Protein AF-A0A538MFM7-F1 (afdb_monomer_lite)

Foldseek 3Di:
DDDDDDPPPPDPPPDDVLVVLLVLLLLLLVLCCVVVQDDPVLSVLLNVLSVLLVVQLVVADDQLNLQLSLLSNLSSVCSNPDGQLQSLFSSVQSNVSSVDSSPHDADDAQDWDADPVLLFIWGQDGRHGTWGDVVVLVVVLVVCVVVVVVVSNVSSVVSVVSNWDDDPNDTFHFGSDDDPNDDPRDGDPD

Sequence (190 aa):
MLALAMLLSGSASAKPPWLTDLALINKGIDRAVALNRIDGTEAAEYRGDANAAADVLPKLPSSRYRNLAAVAHQVAGFWKGYDSPRGRTLFAMLAFNTRWFASHWDQKPGKDVFDSSDGIWYRAFPGIGFQFHPLENFGKLNNFVAQKNTTRAEQLAQSLLDRSVVRAGGLAWEYYFRFEGGQPPWISGM

Radius of gyration: 19.69 Å; chains: 1; bounding box: 64×37×66 Å

Secondary structure (DSSP, 8-state):
-------------PPPHHHHHHHHHHHHHHHHHHTTSS-HHHHHHHHHHHHHHHHHGGG--HHHHHHHHHHHHHHHHTTTS--HHHHHHHHHHHHHHHHHHHH--PPPTT-EEEETTTTEEEEEETTTEEEE-HHHHHHHHHHHHHTT-HHHHHHHHHHHHTTPEEETTEEE-EE-S-BTTBPSSEE---

Structure (mmCIF, N/CA/C/O backbone):
data_AF-A0A538MFM7-F1
#
_entry.id   AF-A0A538MFM7-F1
#
loop_
_atom_site.group_PDB
_atom_site.id
_atom_site.type_symbol
_atom_site.label_atom_id
_atom_site.label_alt_id
_atom_site.label_comp_id
_atom_site.label_asym_id
_atom_site.label_entity_id
_atom_site.label_seq_id
_atom_site.pdbx_PDB_ins_code
_atom_site.Cartn_x
_atom_site.Cartn_y
_atom_site.Cartn_z
_atom_site.occupancy
_atom_site.B_iso_or_equiv
_atom_site.auth_seq_id
_atom_site.auth_comp_id
_atom_site.auth_asym_id
_atom_site.auth_atom_id
_atom_site.pdbx_PDB_model_num
ATOM 1 N N . MET A 1 1 ? 48.410 -7.731 -44.908 1.00 41.56 1 MET A N 1
ATOM 2 C CA . MET A 1 1 ? 47.018 -8.023 -44.509 1.00 41.56 1 MET A CA 1
ATOM 3 C C . MET A 1 1 ? 47.003 -8.386 -43.036 1.00 41.56 1 MET A C 1
ATOM 5 O O . MET A 1 1 ? 47.533 -9.432 -42.701 1.00 41.56 1 MET A O 1
ATOM 9 N N . LEU A 1 2 ? 46.430 -7.550 -42.172 1.00 39.56 2 LEU A N 1
ATOM 10 C CA . LEU A 1 2 ? 45.966 -7.973 -40.849 1.00 39.56 2 LEU A CA 1
ATOM 11 C C . LEU A 1 2 ? 44.696 -7.170 -40.545 1.00 39.56 2 LEU A C 1
ATOM 13 O O . LEU A 1 2 ? 44.758 -5.963 -40.326 1.00 39.56 2 LEU A O 1
ATOM 17 N N . ALA A 1 3 ? 43.546 -7.834 -40.633 1.00 42.78 3 ALA A N 1
ATOM 18 C CA . ALA A 1 3 ? 42.260 -7.282 -40.235 1.00 42.78 3 ALA A CA 1
ATOM 19 C C . ALA A 1 3 ? 42.067 -7.569 -38.742 1.00 42.78 3 ALA A C 1
ATOM 21 O O . ALA A 1 3 ? 42.011 -8.727 -38.332 1.00 42.78 3 ALA A O 1
ATOM 22 N N . LEU A 1 4 ? 42.003 -6.513 -37.933 1.00 45.53 4 LEU A N 1
ATOM 23 C CA . LEU A 1 4 ? 41.701 -6.604 -36.511 1.00 45.53 4 LEU A CA 1
ATOM 24 C C . LEU A 1 4 ? 40.175 -6.630 -36.352 1.00 45.53 4 LEU A C 1
ATOM 26 O O . LEU A 1 4 ? 39.504 -5.617 -36.544 1.00 45.53 4 LEU A O 1
ATOM 30 N N . ALA A 1 5 ? 39.621 -7.804 -36.058 1.00 48.50 5 ALA A N 1
ATOM 31 C CA . ALA A 1 5 ? 38.198 -7.970 -35.796 1.00 48.50 5 ALA A CA 1
ATOM 32 C C . ALA A 1 5 ? 37.853 -7.407 -34.405 1.00 48.50 5 ALA A C 1
ATOM 34 O O . ALA A 1 5 ? 38.230 -7.978 -33.383 1.00 48.50 5 ALA A O 1
ATOM 35 N N . MET A 1 6 ? 37.130 -6.284 -34.364 1.00 48.91 6 MET A N 1
ATOM 36 C CA . MET A 1 6 ? 36.480 -5.799 -33.146 1.00 48.91 6 MET A CA 1
ATOM 37 C C . MET A 1 6 ? 35.222 -6.632 -32.886 1.00 48.91 6 MET A C 1
ATOM 39 O O . MET A 1 6 ? 34.228 -6.522 -33.601 1.00 48.91 6 MET A O 1
ATOM 43 N N . LEU A 1 7 ? 35.262 -7.464 -31.848 1.00 47.69 7 LEU A N 1
ATOM 44 C CA . LEU A 1 7 ? 34.079 -8.120 -31.299 1.00 47.69 7 LEU A CA 1
ATOM 45 C C . LEU A 1 7 ? 33.285 -7.089 -30.487 1.00 47.69 7 LEU A C 1
ATOM 47 O O . LEU A 1 7 ? 33.623 -6.782 -29.347 1.00 47.69 7 LEU A O 1
ATOM 51 N N . LEU A 1 8 ? 32.228 -6.548 -31.090 1.00 49.06 8 LEU A N 1
ATOM 52 C CA . LEU A 1 8 ? 31.173 -5.827 -30.383 1.00 49.06 8 LEU A CA 1
ATOM 53 C C . LEU A 1 8 ? 30.357 -6.847 -29.579 1.00 49.06 8 LEU A C 1
ATOM 55 O O . LEU A 1 8 ? 29.443 -7.487 -30.098 1.00 49.06 8 LEU A O 1
ATOM 59 N N . SER A 1 9 ? 30.697 -7.022 -28.307 1.00 51.31 9 SER A N 1
ATOM 60 C CA . SER A 1 9 ? 29.849 -7.715 -27.342 1.00 51.31 9 SER A CA 1
ATOM 61 C C . SER A 1 9 ? 28.603 -6.865 -27.089 1.00 51.31 9 SER A C 1
ATOM 63 O O . SER A 1 9 ? 28.615 -5.905 -26.323 1.00 51.31 9 SER A O 1
ATOM 65 N N . GLY A 1 10 ? 27.509 -7.203 -27.772 1.00 47.44 10 GLY A N 1
ATOM 66 C CA . GLY A 1 10 ? 26.194 -6.647 -27.480 1.00 47.44 10 GLY A CA 1
ATOM 67 C C . GLY A 1 10 ? 25.768 -7.047 -26.070 1.00 47.44 10 GLY A C 1
ATOM 68 O O . GLY A 1 10 ? 25.382 -8.191 -25.835 1.00 47.44 10 GLY A O 1
ATOM 69 N N . SER A 1 11 ? 25.842 -6.113 -25.124 1.00 51.03 11 SER A N 1
ATOM 70 C CA . SER A 1 11 ? 25.249 -6.264 -23.798 1.00 51.03 11 SER A CA 1
ATOM 71 C C . SER A 1 11 ? 23.735 -6.379 -23.957 1.00 51.03 11 SER A C 1
ATOM 73 O O . SER A 1 11 ? 23.048 -5.374 -24.146 1.00 51.03 11 SER A O 1
ATOM 75 N N . ALA A 1 12 ? 23.200 -7.599 -23.909 1.00 55.28 12 ALA A N 1
ATOM 76 C CA . ALA A 1 12 ? 21.765 -7.803 -23.777 1.00 55.28 12 ALA A CA 1
ATOM 77 C C . ALA A 1 12 ? 21.306 -7.064 -22.511 1.00 55.28 12 ALA A C 1
ATOM 79 O O . ALA A 1 12 ? 21.718 -7.407 -21.402 1.00 55.28 12 ALA A O 1
ATOM 80 N N . SER A 1 13 ? 20.519 -6.000 -22.681 1.00 61.81 13 SER A N 1
ATOM 81 C CA . SER A 1 13 ? 20.017 -5.209 -21.560 1.00 61.81 13 SER A CA 1
ATOM 82 C C . SER A 1 13 ? 19.172 -6.123 -20.673 1.00 61.81 13 SER A C 1
ATOM 84 O O . SER A 1 13 ? 18.171 -6.684 -21.126 1.00 61.81 13 SER A O 1
ATOM 86 N N . ALA A 1 14 ? 19.615 -6.351 -19.435 1.00 75.81 14 ALA A N 1
ATOM 87 C CA . ALA A 1 14 ? 18.879 -7.180 -18.492 1.00 75.81 14 ALA A CA 1
ATOM 88 C C . ALA A 1 14 ? 17.484 -6.577 -18.273 1.00 75.81 14 ALA A C 1
ATOM 90 O O . ALA A 1 14 ? 17.344 -5.364 -18.102 1.00 75.81 14 ALA A O 1
ATOM 91 N N . LYS A 1 15 ? 16.445 -7.424 -18.279 1.00 81.56 15 LYS A N 1
ATOM 92 C CA . LYS A 1 15 ? 15.076 -6.981 -17.988 1.00 81.56 15 LYS A CA 1
ATOM 93 C C . LYS A 1 15 ? 15.056 -6.262 -16.633 1.00 81.56 15 LYS A C 1
ATOM 95 O O . LYS A 1 15 ? 15.656 -6.773 -15.684 1.00 81.56 15 LYS A O 1
ATOM 100 N N . PRO A 1 16 ? 14.379 -5.109 -16.517 1.00 88.06 16 PRO A N 1
ATOM 101 C CA . PRO A 1 16 ? 14.357 -4.391 -15.257 1.00 88.06 16 PRO A CA 1
ATOM 102 C C . PRO A 1 16 ? 13.670 -5.233 -14.160 1.00 88.06 16 PRO A C 1
ATOM 104 O O . PRO A 1 16 ? 12.663 -5.888 -14.449 1.00 88.06 16 PRO A O 1
ATOM 107 N N . PRO A 1 17 ? 14.171 -5.213 -12.906 1.00 90.94 17 PRO A N 1
ATOM 108 C CA . PRO A 1 17 ? 13.689 -6.089 -11.830 1.00 90.94 17 PRO A CA 1
ATOM 109 C C . PRO A 1 17 ? 12.180 -6.020 -11.568 1.00 90.94 17 PRO A C 1
ATOM 111 O O . PRO A 1 17 ? 11.559 -7.049 -11.304 1.00 90.94 17 PRO A O 1
ATOM 114 N N . TRP A 1 18 ? 11.576 -4.838 -11.734 1.00 94.44 18 TRP A N 1
ATOM 115 C CA . TRP A 1 18 ? 10.151 -4.620 -11.482 1.00 94.44 18 TRP A CA 1
ATOM 116 C C . TRP A 1 18 ? 9.229 -5.462 -12.379 1.00 94.44 18 TRP A C 1
ATOM 118 O O . TRP A 1 18 ? 8.098 -5.732 -11.992 1.00 94.44 18 TRP A O 1
ATOM 128 N N . LEU A 1 19 ? 9.690 -5.937 -13.545 1.00 96.19 19 LEU A N 1
ATOM 129 C CA . LEU A 1 19 ? 8.905 -6.865 -14.372 1.00 96.19 19 LEU A CA 1
ATOM 130 C C . LEU A 1 19 ? 8.686 -8.208 -13.665 1.00 96.19 19 LEU A C 1
ATOM 132 O O . LEU A 1 19 ? 7.601 -8.783 -13.741 1.00 96.19 19 LEU A O 1
ATOM 136 N N . THR A 1 20 ? 9.711 -8.704 -12.971 1.00 97.44 20 THR A N 1
ATOM 137 C CA . THR A 1 20 ? 9.616 -9.932 -12.171 1.00 97.44 20 THR A CA 1
ATOM 138 C C . THR A 1 20 ? 8.709 -9.714 -10.965 1.00 97.44 20 THR A C 1
ATOM 140 O O . THR A 1 20 ? 7.895 -10.582 -10.652 1.00 97.44 20 THR A O 1
ATOM 143 N N . ASP A 1 21 ? 8.805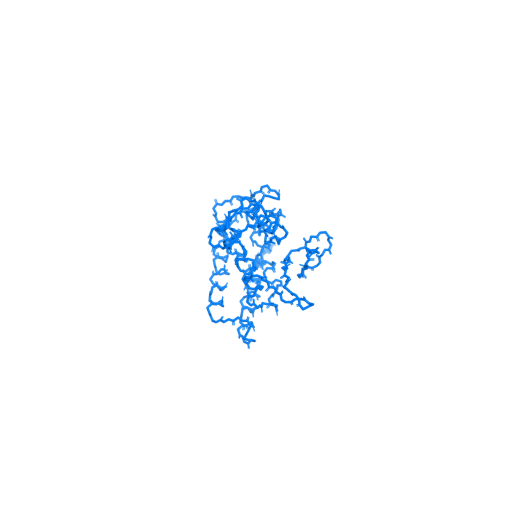 -8.546 -10.325 1.00 98.44 21 ASP A N 1
ATOM 144 C CA . ASP A 1 21 ? 7.947 -8.183 -9.197 1.00 98.44 21 ASP A CA 1
ATOM 145 C C . ASP A 1 21 ? 6.469 -8.145 -9.614 1.00 98.44 21 ASP A C 1
ATOM 147 O O . ASP A 1 21 ? 5.643 -8.801 -8.986 1.00 98.44 21 ASP A O 1
ATOM 151 N N . LEU A 1 22 ? 6.126 -7.489 -10.728 1.00 98.31 22 LEU A N 1
ATOM 152 C CA . LEU A 1 22 ? 4.751 -7.458 -11.249 1.00 98.31 22 LEU A CA 1
ATOM 153 C C . LEU A 1 22 ? 4.218 -8.853 -11.610 1.00 98.31 22 LEU A C 1
ATOM 155 O O . LEU A 1 22 ? 3.052 -9.160 -11.359 1.00 98.31 22 LEU A O 1
ATOM 159 N N . ALA A 1 23 ? 5.062 -9.728 -12.160 1.00 98.38 23 ALA A N 1
ATOM 160 C CA . ALA A 1 23 ? 4.676 -11.112 -12.425 1.00 98.38 23 ALA A CA 1
ATOM 161 C C . ALA A 1 23 ? 4.383 -11.885 -11.124 1.00 98.38 23 ALA A C 1
ATOM 163 O O . ALA A 1 23 ? 3.421 -12.654 -11.063 1.00 98.38 23 ALA A O 1
ATOM 164 N N . LEU A 1 24 ? 5.179 -11.667 -10.070 1.00 98.62 24 LEU A N 1
ATOM 165 C CA . LEU A 1 24 ? 4.925 -12.241 -8.746 1.00 98.62 24 LEU A CA 1
ATOM 166 C C . LEU A 1 24 ? 3.655 -11.679 -8.105 1.00 98.62 24 LEU A C 1
ATOM 168 O O . LEU A 1 24 ? 2.909 -12.450 -7.505 1.00 98.62 24 LEU A O 1
ATOM 172 N N . ILE A 1 25 ? 3.381 -10.385 -8.268 1.00 98.81 25 ILE A N 1
ATOM 173 C CA . ILE A 1 25 ? 2.144 -9.745 -7.807 1.00 98.81 25 ILE A CA 1
ATOM 174 C C . ILE A 1 25 ? 0.932 -10.425 -8.446 1.00 98.81 25 ILE A C 1
ATOM 176 O O . ILE A 1 25 ? 0.068 -10.919 -7.724 1.00 98.81 25 ILE A O 1
ATOM 180 N N . ASN A 1 26 ? 0.904 -10.550 -9.776 1.00 98.75 26 ASN A N 1
ATOM 181 C CA . ASN A 1 26 ? -0.195 -11.212 -10.487 1.00 98.75 26 ASN A CA 1
ATOM 182 C C . ASN A 1 26 ? -0.375 -12.669 -10.040 1.00 98.75 26 ASN A C 1
ATOM 184 O O . ASN A 1 26 ? -1.484 -13.087 -9.716 1.00 98.75 26 ASN A O 1
ATOM 188 N N . LYS A 1 27 ? 0.729 -13.414 -9.898 1.00 98.81 27 LYS A N 1
ATOM 189 C CA . LYS A 1 27 ? 0.705 -14.773 -9.341 1.00 98.81 27 LYS A CA 1
ATOM 190 C C . LYS A 1 27 ? 0.122 -14.814 -7.924 1.00 98.81 27 LYS A C 1
ATOM 192 O O . LYS A 1 27 ? -0.566 -15.771 -7.569 1.00 98.81 27 LYS A O 1
ATOM 197 N N . GLY A 1 28 ? 0.437 -13.822 -7.094 1.00 98.81 28 GLY A N 1
ATOM 198 C CA . GLY A 1 28 ? -0.093 -13.701 -5.740 1.00 98.81 28 GLY A CA 1
ATOM 199 C C . GLY A 1 28 ? -1.594 -13.432 -5.720 1.00 98.81 28 GLY A C 1
ATOM 200 O O . GLY A 1 28 ? -2.306 -14.065 -4.943 1.00 98.81 28 GLY A O 1
ATOM 201 N N . ILE A 1 29 ? -2.079 -12.561 -6.610 1.00 98.88 29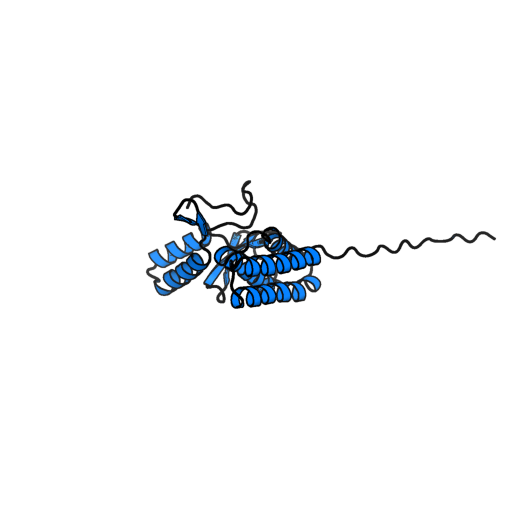 ILE A N 1
ATOM 202 C CA . ILE A 1 29 ? -3.512 -12.286 -6.788 1.00 98.88 29 ILE A CA 1
ATOM 203 C C . ILE A 1 29 ? -4.240 -13.569 -7.207 1.00 98.88 29 ILE A C 1
ATOM 205 O O . ILE A 1 29 ? -5.190 -13.974 -6.541 1.00 98.88 29 ILE A O 1
ATOM 209 N N . ASP A 1 30 ? -3.756 -14.265 -8.241 1.00 98.81 30 ASP A N 1
ATOM 210 C CA . ASP A 1 30 ? -4.364 -15.516 -8.719 1.00 98.81 30 ASP A CA 1
ATOM 211 C C . ASP A 1 30 ? -4.403 -16.584 -7.619 1.00 98.81 30 ASP A C 1
ATOM 213 O O . ASP A 1 30 ? -5.405 -17.276 -7.430 1.00 98.81 30 ASP A O 1
ATOM 217 N N . ARG A 1 31 ? -3.321 -16.691 -6.839 1.00 98.75 31 ARG A N 1
ATOM 218 C CA . ARG A 1 31 ? -3.254 -17.586 -5.683 1.00 98.75 31 ARG A CA 1
ATOM 219 C C . ARG A 1 31 ? -4.286 -17.224 -4.617 1.00 98.75 31 ARG A C 1
ATOM 221 O O . ARG A 1 31 ? -4.890 -18.130 -4.052 1.00 98.75 31 ARG A O 1
ATOM 228 N N . ALA A 1 32 ? -4.437 -15.947 -4.284 1.00 98.75 32 ALA A N 1
ATOM 229 C CA . ALA A 1 32 ? -5.363 -15.508 -3.246 1.00 98.75 32 ALA A CA 1
ATOM 230 C C . ALA A 1 32 ? -6.821 -15.762 -3.651 1.00 98.75 32 ALA A C 1
ATOM 232 O O . ALA A 1 32 ? -7.579 -16.284 -2.834 1.00 98.75 32 ALA A O 1
ATOM 233 N N . VAL A 1 33 ? -7.168 -15.522 -4.921 1.00 98.81 33 VAL A N 1
ATOM 234 C CA . VAL A 1 33 ? -8.475 -15.887 -5.498 1.00 98.81 33 VAL A CA 1
ATOM 235 C C . VAL A 1 33 ? -8.702 -17.395 -5.417 1.00 98.81 33 VAL A C 1
ATOM 237 O O . VAL A 1 33 ? -9.715 -17.837 -4.888 1.00 98.81 33 VAL A O 1
ATOM 240 N N . ALA A 1 34 ? -7.739 -18.208 -5.866 1.00 98.62 34 ALA A N 1
ATOM 241 C CA . ALA A 1 34 ? -7.860 -19.669 -5.833 1.00 98.62 34 ALA A CA 1
ATOM 242 C C . ALA A 1 34 ? -8.018 -20.239 -4.409 1.00 98.62 34 ALA A C 1
ATOM 244 O O . ALA A 1 34 ? -8.544 -21.335 -4.230 1.00 98.62 34 ALA A O 1
ATOM 245 N N . LEU A 1 35 ? -7.551 -19.506 -3.395 1.00 98.44 35 LEU A N 1
ATOM 246 C CA . LEU A 1 35 ? -7.693 -19.851 -1.982 1.00 98.44 35 LEU A CA 1
ATOM 247 C C . LEU A 1 35 ? -8.925 -19.210 -1.318 1.00 98.44 35 LEU A C 1
ATOM 249 O O . LEU A 1 35 ? -9.074 -19.362 -0.107 1.00 98.44 35 LEU A O 1
ATOM 253 N N . ASN A 1 36 ? -9.774 -18.497 -2.068 1.00 98.38 36 ASN A N 1
ATOM 254 C CA . ASN A 1 36 ? -10.908 -17.711 -1.564 1.00 98.38 36 ASN A CA 1
ATOM 255 C C . ASN A 1 36 ? -10.515 -16.729 -0.444 1.00 98.38 36 ASN A C 1
ATOM 257 O O . ASN A 1 36 ? -11.253 -16.537 0.519 1.00 98.38 36 ASN A O 1
ATOM 261 N N . ARG A 1 37 ? -9.311 -16.153 -0.532 1.00 98.44 37 ARG A N 1
ATOM 262 C CA . ARG A 1 37 ? -8.799 -15.167 0.436 1.00 98.44 37 ARG A CA 1
ATOM 263 C C . ARG A 1 37 ? -9.097 -13.727 0.048 1.00 98.44 37 ARG A C 1
ATOM 265 O O . ARG A 1 37 ? -8.972 -12.857 0.901 1.00 98.44 37 ARG A O 1
ATOM 272 N N . ILE A 1 38 ? -9.404 -13.518 -1.227 1.00 98.69 38 ILE A N 1
ATOM 273 C CA . ILE A 1 38 ? -9.911 -12.278 -1.808 1.00 98.69 38 ILE A CA 1
ATOM 274 C C . ILE A 1 38 ? -10.976 -12.645 -2.841 1.00 98.69 38 ILE A C 1
ATOM 276 O O . ILE A 1 38 ? -10.927 -13.746 -3.409 1.00 98.69 38 ILE A O 1
ATOM 280 N N . ASP A 1 39 ? -11.910 -11.740 -3.095 1.00 98.38 39 ASP A N 1
ATOM 281 C CA . ASP A 1 39 ? -12.944 -11.916 -4.110 1.00 98.38 39 ASP A CA 1
ATOM 282 C C . ASP A 1 39 ? -12.513 -11.418 -5.507 1.00 98.38 39 ASP A C 1
ATOM 284 O O . ASP A 1 39 ? -11.377 -10.993 -5.745 1.00 98.38 39 ASP A O 1
ATOM 288 N N . GLY A 1 40 ? -13.423 -11.533 -6.480 1.00 98.19 40 GLY A N 1
ATOM 289 C CA . GLY A 1 40 ? -13.168 -11.109 -7.858 1.00 98.19 40 GLY A CA 1
ATOM 290 C C . GLY A 1 40 ? -13.041 -9.593 -8.034 1.00 98.19 40 GLY A C 1
ATOM 291 O O . GLY A 1 40 ? -12.316 -9.156 -8.930 1.00 98.19 40 GLY A O 1
ATOM 292 N N . THR A 1 41 ? -13.706 -8.805 -7.188 1.00 98.56 41 THR A N 1
ATOM 293 C CA . THR A 1 41 ? -13.658 -7.338 -7.205 1.00 98.56 41 THR A CA 1
ATOM 294 C C . THR A 1 41 ? -12.303 -6.867 -6.700 1.00 98.56 41 THR A C 1
ATOM 296 O O . THR A 1 41 ? -11.596 -6.168 -7.424 1.00 98.56 41 THR A O 1
ATOM 299 N N . GLU A 1 42 ? -11.880 -7.347 -5.529 1.00 98.62 42 GLU A N 1
ATOM 300 C CA . GLU A 1 42 ? -10.560 -7.067 -4.955 1.00 98.62 42 GLU A CA 1
ATOM 301 C C . GLU A 1 42 ? -9.451 -7.463 -5.935 1.00 98.62 42 GLU A C 1
ATOM 303 O O . GLU A 1 42 ? -8.533 -6.696 -6.218 1.00 98.62 42 GLU A O 1
ATOM 308 N N . ALA A 1 43 ? -9.559 -8.648 -6.541 1.00 98.81 43 ALA A N 1
ATOM 309 C CA . ALA A 1 43 ? -8.574 -9.112 -7.506 1.00 98.81 43 ALA A CA 1
ATOM 310 C C . ALA A 1 43 ? -8.529 -8.260 -8.789 1.00 98.81 43 ALA A C 1
ATOM 312 O O . ALA A 1 43 ? -7.469 -8.151 -9.411 1.00 98.81 43 ALA A O 1
ATOM 313 N N . ALA A 1 44 ? -9.652 -7.694 -9.235 1.00 98.88 44 ALA A N 1
ATOM 314 C CA . ALA A 1 44 ? -9.684 -6.790 -10.382 1.00 98.88 44 ALA A CA 1
ATOM 315 C C . ALA A 1 44 ? -9.045 -5.436 -10.042 1.00 98.88 44 ALA A C 1
ATOM 317 O O . ALA A 1 44 ? -8.211 -4.951 -10.810 1.00 98.88 44 ALA A O 1
ATOM 318 N N . GLU A 1 45 ? -9.365 -4.877 -8.873 1.00 98.69 45 GLU A N 1
ATOM 319 C CA . GLU A 1 45 ? -8.768 -3.639 -8.360 1.00 98.69 45 GLU A CA 1
ATOM 320 C C . GLU A 1 45 ? -7.246 -3.766 -8.235 1.00 98.69 45 GLU A C 1
ATOM 322 O O . GLU A 1 45 ? -6.503 -2.965 -8.801 1.00 98.69 45 GLU A O 1
ATOM 327 N N . TYR A 1 46 ? -6.762 -4.837 -7.605 1.00 98.81 46 TYR A N 1
ATOM 3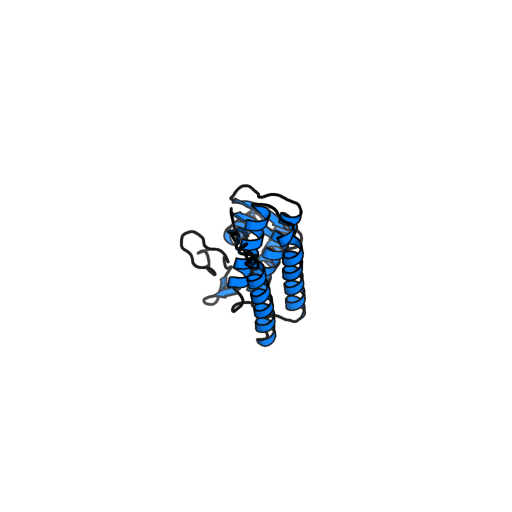28 C CA . TYR A 1 46 ? -5.332 -5.062 -7.382 1.00 98.81 46 TYR A CA 1
ATOM 329 C C . TYR A 1 46 ? -4.546 -5.236 -8.686 1.00 98.81 46 TYR A C 1
ATOM 331 O O . TYR A 1 46 ? -3.407 -4.774 -8.799 1.00 98.81 46 TYR A O 1
ATOM 339 N N . ARG A 1 47 ? -5.149 -5.868 -9.703 1.00 98.81 47 ARG A N 1
ATOM 340 C CA . ARG A 1 47 ? -4.558 -5.924 -11.051 1.00 98.81 47 ARG A CA 1
ATOM 341 C C . ARG A 1 47 ? -4.535 -4.545 -11.703 1.00 98.81 47 ARG A C 1
ATOM 343 O O . ARG A 1 47 ? -3.553 -4.217 -12.363 1.00 98.81 47 ARG A O 1
ATOM 350 N N . GLY A 1 48 ? -5.574 -3.736 -11.502 1.00 98.88 48 GLY A N 1
ATOM 351 C CA . GLY A 1 48 ? -5.608 -2.338 -11.931 1.00 98.88 48 GLY A CA 1
ATOM 352 C C . GLY A 1 48 ? -4.449 -1.529 -11.347 1.00 98.88 48 GLY A C 1
ATOM 353 O O . GLY A 1 48 ? -3.708 -0.894 -12.099 1.00 98.88 48 GLY A O 1
ATOM 354 N N . ASP A 1 49 ? -4.226 -1.630 -10.037 1.00 98.81 49 ASP A N 1
ATOM 355 C CA . ASP A 1 49 ? -3.128 -0.945 -9.345 1.00 98.81 49 ASP A CA 1
ATOM 356 C C . ASP A 1 49 ? -1.747 -1.411 -9.835 1.00 98.81 49 ASP A C 1
ATOM 358 O O . ASP A 1 49 ? -0.854 -0.592 -10.079 1.00 98.81 49 ASP A O 1
ATOM 362 N N . ALA A 1 50 ? -1.570 -2.720 -10.041 1.00 98.81 50 ALA A N 1
ATOM 363 C CA . ALA A 1 50 ? -0.334 -3.284 -10.583 1.00 98.81 50 ALA A CA 1
ATOM 364 C C . ALA A 1 50 ? -0.065 -2.824 -12.028 1.00 98.81 50 ALA A C 1
ATOM 366 O O . ALA A 1 50 ? 1.067 -2.469 -12.363 1.00 98.81 50 ALA A O 1
ATOM 367 N N . ASN A 1 51 ? -1.097 -2.781 -12.873 1.00 98.81 51 ASN A N 1
ATOM 368 C CA . ASN A 1 51 ? -0.991 -2.299 -14.251 1.00 98.81 51 ASN A CA 1
ATOM 369 C C . ASN A 1 51 ? -0.663 -0.802 -14.298 1.00 98.81 51 ASN A C 1
ATOM 371 O O . ASN A 1 51 ? 0.223 -0.393 -15.045 1.00 98.81 51 ASN A O 1
ATOM 375 N N . ALA A 1 52 ? -1.290 0.011 -13.442 1.00 98.81 52 ALA A N 1
ATOM 376 C CA . ALA A 1 52 ? -0.968 1.431 -13.338 1.00 98.81 52 ALA A CA 1
ATOM 377 C C . ALA A 1 52 ? 0.503 1.653 -12.944 1.00 98.81 52 ALA A C 1
ATOM 379 O O . ALA A 1 52 ? 1.182 2.510 -13.516 1.00 98.81 52 ALA A O 1
ATOM 380 N N . ALA A 1 53 ? 1.029 0.857 -12.007 1.00 98.75 53 ALA A N 1
ATOM 381 C CA . ALA A 1 53 ? 2.446 0.899 -11.654 1.00 98.75 53 ALA A CA 1
ATOM 382 C C . ALA A 1 53 ? 3.338 0.512 -12.846 1.00 98.75 53 ALA A C 1
ATOM 384 O O . ALA A 1 53 ? 4.330 1.196 -13.112 1.00 98.75 53 ALA A O 1
ATOM 385 N N . ALA A 1 54 ? 2.966 -0.532 -13.594 1.00 98.56 54 ALA A N 1
ATOM 386 C CA . ALA A 1 54 ? 3.669 -0.979 -14.798 1.00 98.56 54 ALA A CA 1
ATOM 387 C C . ALA A 1 54 ? 3.748 0.111 -15.878 1.00 98.56 54 ALA A C 1
ATOM 389 O O . ALA A 1 54 ? 4.787 0.271 -16.519 1.00 98.56 54 ALA A O 1
ATOM 390 N N . ASP A 1 55 ? 2.681 0.894 -16.039 1.00 98.56 55 ASP A N 1
ATOM 391 C CA . ASP A 1 55 ? 2.608 1.981 -17.016 1.00 98.56 55 ASP A CA 1
ATOM 392 C C . ASP A 1 55 ? 3.442 3.203 -16.619 1.00 98.56 55 ASP A C 1
ATOM 394 O O . ASP A 1 55 ? 3.902 3.958 -17.485 1.00 98.56 55 ASP A O 1
ATOM 398 N N . VAL A 1 56 ? 3.607 3.438 -15.317 1.00 98.50 56 VAL A N 1
ATOM 399 C CA . VAL A 1 56 ? 4.304 4.610 -14.773 1.00 98.50 56 VAL A CA 1
ATOM 400 C C . VAL A 1 56 ? 5.801 4.349 -14.616 1.00 98.50 56 VAL A C 1
ATOM 402 O O . VAL A 1 56 ? 6.603 5.179 -15.044 1.00 98.50 56 VAL A O 1
ATOM 405 N N . LEU A 1 57 ? 6.192 3.201 -14.056 1.00 98.31 57 LEU A N 1
ATOM 406 C CA . LEU A 1 57 ? 7.580 2.825 -13.757 1.00 98.31 57 LEU A CA 1
ATOM 407 C C . LEU A 1 57 ? 8.600 3.135 -14.869 1.00 98.31 57 LEU A C 1
ATOM 409 O O . LEU A 1 57 ? 9.587 3.809 -14.565 1.00 98.31 57 LEU A O 1
ATOM 413 N N . PRO A 1 58 ? 8.405 2.725 -16.139 1.00 97.62 58 PRO A N 1
ATOM 414 C CA . PRO A 1 58 ? 9.400 2.949 -17.191 1.00 97.62 58 PRO A CA 1
ATOM 415 C C . PRO A 1 58 ? 9.589 4.428 -17.561 1.00 97.62 58 PRO A C 1
ATOM 417 O O . PRO A 1 58 ? 10.564 4.768 -18.226 1.00 97.62 58 PRO A O 1
ATOM 420 N N . LYS A 1 59 ? 8.675 5.312 -17.142 1.00 97.62 59 LYS A N 1
ATOM 421 C CA . LYS A 1 59 ? 8.707 6.755 -17.427 1.00 97.62 59 LYS A CA 1
ATOM 422 C C . LYS A 1 59 ? 9.362 7.558 -16.302 1.00 97.62 59 LYS A C 1
ATOM 424 O O . LYS A 1 59 ? 9.637 8.744 -16.478 1.00 97.62 59 LYS A O 1
ATOM 429 N N . LEU A 1 60 ? 9.568 6.954 -15.130 1.00 97.75 60 LEU A N 1
ATOM 430 C CA . LEU A 1 60 ? 10.064 7.673 -13.964 1.00 97.75 60 LEU A CA 1
ATOM 431 C C . LEU A 1 60 ? 11.589 7.826 -14.003 1.00 97.75 60 LEU A C 1
ATOM 433 O O . LEU A 1 60 ? 12.304 6.848 -14.213 1.00 97.75 60 LEU A O 1
ATOM 437 N N . PRO A 1 61 ? 12.119 9.026 -13.720 1.00 96.81 61 PRO A N 1
ATOM 438 C CA . PRO A 1 61 ? 13.548 9.215 -13.543 1.00 96.81 61 PRO A CA 1
ATOM 439 C C . PRO A 1 61 ? 13.976 8.992 -12.085 1.00 96.81 61 PRO A C 1
ATOM 441 O O . PRO A 1 61 ? 13.217 9.210 -11.136 1.00 96.81 61 PRO A O 1
ATOM 444 N N . SER A 1 62 ? 15.256 8.668 -11.904 1.00 96.19 62 SER A N 1
ATOM 445 C CA . SER A 1 62 ? 15.993 8.870 -10.650 1.00 96.19 62 SER A CA 1
ATOM 446 C C . SER A 1 62 ? 15.304 8.297 -9.399 1.00 96.19 62 SER A C 1
ATOM 448 O O . SER A 1 62 ? 15.066 7.093 -9.310 1.00 96.19 62 SER A O 1
ATOM 450 N N . SER A 1 63 ? 15.047 9.125 -8.382 1.00 97.19 63 SER A N 1
ATOM 451 C CA . SER A 1 63 ? 14.514 8.673 -7.098 1.00 97.19 63 SER A CA 1
ATOM 452 C C . SER A 1 63 ? 13.042 8.279 -7.155 1.00 97.19 63 SER A C 1
ATOM 454 O O . SER A 1 63 ? 12.664 7.331 -6.474 1.00 97.19 63 SER A O 1
ATOM 456 N N . ARG A 1 64 ? 12.247 8.902 -8.035 1.00 98.38 64 ARG A N 1
ATOM 457 C CA . ARG A 1 64 ? 10.847 8.520 -8.286 1.00 98.38 64 ARG A CA 1
ATOM 458 C C . ARG A 1 64 ? 10.764 7.062 -8.737 1.00 98.38 64 ARG A C 1
ATOM 460 O O . ARG A 1 64 ? 9.984 6.294 -8.184 1.00 98.38 64 ARG A O 1
ATOM 467 N N . TYR A 1 65 ? 11.636 6.671 -9.672 1.00 98.00 65 TYR A N 1
ATOM 468 C CA . TYR A 1 65 ? 11.766 5.276 -10.100 1.00 98.00 65 TYR A CA 1
ATOM 469 C C . TYR A 1 65 ? 12.174 4.365 -8.944 1.00 98.00 65 TYR A C 1
ATOM 471 O O . TYR A 1 65 ? 11.506 3.367 -8.698 1.00 98.00 65 TYR A O 1
ATOM 479 N N . ARG A 1 66 ? 13.242 4.713 -8.208 1.00 97.88 66 ARG A N 1
ATOM 480 C CA . ARG A 1 66 ? 13.735 3.875 -7.100 1.00 97.88 66 ARG A CA 1
ATOM 481 C C . ARG A 1 66 ? 12.663 3.634 -6.041 1.00 97.88 66 ARG A C 1
ATOM 483 O O . ARG A 1 66 ? 12.492 2.498 -5.620 1.00 97.88 66 ARG A O 1
ATOM 490 N N . ASN A 1 67 ? 11.938 4.680 -5.649 1.00 98.44 67 ASN A N 1
ATOM 491 C CA . ASN A 1 67 ? 10.881 4.584 -4.650 1.00 98.44 67 ASN A CA 1
ATOM 492 C C . ASN A 1 67 ? 9.717 3.711 -5.140 1.00 98.44 67 ASN A C 1
ATOM 494 O O . ASN A 1 67 ? 9.336 2.779 -4.440 1.00 98.44 67 ASN A O 1
ATOM 498 N N . LEU A 1 68 ? 9.180 3.956 -6.343 1.00 98.75 68 LEU A N 1
ATOM 499 C CA . LEU A 1 68 ? 8.060 3.153 -6.848 1.00 98.75 68 LEU A CA 1
ATOM 500 C C . LEU A 1 68 ? 8.465 1.693 -7.110 1.00 98.75 68 LEU A C 1
ATOM 502 O O . LEU A 1 68 ? 7.706 0.782 -6.786 1.00 98.75 68 LEU A O 1
ATOM 506 N N . ALA A 1 69 ? 9.666 1.454 -7.643 1.00 98.44 69 ALA A N 1
ATOM 507 C CA . ALA A 1 69 ? 10.179 0.103 -7.860 1.00 98.44 69 ALA A CA 1
ATOM 508 C C . ALA A 1 69 ? 10.364 -0.648 -6.534 1.00 98.44 69 ALA A C 1
ATOM 510 O O . ALA A 1 69 ? 10.029 -1.825 -6.450 1.00 98.44 69 ALA A O 1
ATOM 511 N N . ALA A 1 70 ? 10.837 0.028 -5.483 1.00 98.31 70 ALA A N 1
ATOM 512 C CA . ALA A 1 70 ? 10.942 -0.565 -4.156 1.00 98.31 70 ALA A CA 1
ATOM 513 C C . ALA A 1 70 ? 9.568 -0.915 -3.567 1.00 98.31 70 ALA A C 1
ATOM 515 O O . ALA A 1 70 ? 9.410 -2.004 -3.025 1.00 98.31 70 ALA A O 1
ATOM 516 N N . VAL A 1 71 ? 8.559 -0.052 -3.731 1.00 98.62 71 VAL A N 1
ATOM 517 C CA . VAL A 1 71 ? 7.182 -0.351 -3.301 1.00 98.62 71 VAL A CA 1
ATOM 518 C C . VAL A 1 71 ? 6.630 -1.564 -4.050 1.00 98.62 71 VAL A C 1
ATOM 520 O O . VAL A 1 71 ? 6.107 -2.478 -3.417 1.00 98.62 71 VAL A O 1
ATOM 523 N N . ALA A 1 72 ? 6.801 -1.631 -5.374 1.00 98.69 72 ALA A N 1
ATOM 524 C CA . ALA A 1 72 ? 6.400 -2.800 -6.161 1.00 98.69 72 ALA A CA 1
ATOM 525 C C . ALA A 1 72 ? 7.109 -4.078 -5.680 1.00 98.69 72 ALA A C 1
ATOM 527 O O . ALA A 1 72 ? 6.463 -5.107 -5.482 1.00 98.69 72 ALA A O 1
ATOM 528 N N . HIS A 1 73 ? 8.412 -3.999 -5.404 1.00 98.38 73 HIS A N 1
ATOM 529 C CA . HIS A 1 73 ? 9.185 -5.109 -4.856 1.00 98.38 73 HIS A CA 1
ATOM 530 C C . HIS A 1 73 ? 8.679 -5.561 -3.478 1.00 98.38 73 HIS A C 1
ATOM 532 O O . HIS A 1 73 ? 8.568 -6.759 -3.216 1.00 98.38 73 HIS A O 1
ATOM 538 N N . GLN A 1 74 ? 8.313 -4.625 -2.598 1.00 97.75 74 GLN A N 1
ATOM 539 C CA . GLN A 1 74 ? 7.710 -4.953 -1.306 1.00 97.75 74 GLN A CA 1
ATOM 540 C C . GLN A 1 74 ? 6.388 -5.692 -1.487 1.00 97.75 74 GLN A C 1
ATOM 542 O O . GLN A 1 74 ? 6.220 -6.763 -0.912 1.00 97.75 74 GLN A O 1
ATOM 547 N N . VAL A 1 75 ? 5.478 -5.167 -2.313 1.00 98.69 75 VAL A N 1
ATOM 548 C CA . VAL A 1 75 ? 4.185 -5.810 -2.592 1.00 98.69 75 VAL A CA 1
ATOM 549 C C . VAL A 1 75 ? 4.409 -7.217 -3.145 1.00 98.69 75 VAL A C 1
ATOM 551 O O . VAL A 1 75 ? 3.819 -8.169 -2.631 1.00 98.69 75 VAL A O 1
ATOM 554 N N . ALA A 1 76 ? 5.326 -7.385 -4.102 1.00 98.62 76 ALA A N 1
ATOM 555 C CA . ALA A 1 76 ? 5.708 -8.686 -4.648 1.00 98.62 76 ALA A CA 1
ATOM 556 C C . ALA A 1 76 ? 6.278 -9.642 -3.588 1.00 98.62 76 ALA A C 1
ATOM 558 O O . ALA A 1 76 ? 5.976 -10.835 -3.612 1.00 98.62 76 ALA A O 1
ATOM 559 N N . GLY A 1 77 ? 7.043 -9.142 -2.615 1.00 97.62 77 GLY A N 1
ATOM 560 C CA . GLY A 1 77 ? 7.572 -9.931 -1.497 1.00 97.62 77 GLY A CA 1
ATOM 561 C C . GLY A 1 77 ? 6.490 -10.645 -0.675 1.00 97.62 77 GLY A C 1
ATOM 562 O O . GLY A 1 77 ? 6.746 -11.706 -0.103 1.00 97.62 77 GLY A O 1
ATOM 563 N N . PHE A 1 78 ? 5.260 -10.126 -0.688 1.00 98.06 78 PHE A N 1
ATOM 564 C CA . PHE A 1 78 ? 4.104 -10.679 0.018 1.00 98.06 78 PHE A CA 1
ATOM 565 C C . PHE A 1 78 ? 3.207 -11.592 -0.825 1.00 98.06 78 PHE A C 1
ATOM 567 O O . PHE A 1 78 ? 2.173 -12.031 -0.326 1.00 98.06 78 PHE A O 1
ATOM 574 N N . TRP A 1 79 ? 3.590 -11.956 -2.054 1.00 98.38 79 TRP A N 1
ATOM 575 C CA . TRP A 1 79 ? 2.721 -12.677 -3.001 1.00 98.38 79 TRP A CA 1
ATOM 576 C C . TRP A 1 79 ? 2.066 -13.966 -2.464 1.00 98.38 79 TRP A C 1
ATOM 578 O O . TRP A 1 79 ? 1.017 -14.385 -2.943 1.00 98.38 79 TRP A O 1
ATOM 588 N N . LYS A 1 80 ? 2.660 -14.639 -1.468 1.00 98.12 80 LYS A N 1
ATOM 589 C CA . LYS A 1 80 ? 2.076 -15.852 -0.854 1.00 98.12 80 LYS A CA 1
ATOM 590 C C . LYS A 1 80 ? 1.016 -15.562 0.214 1.00 98.12 80 LYS A C 1
ATOM 592 O O . LYS A 1 80 ? 0.304 -16.489 0.612 1.00 98.12 80 LYS A O 1
ATOM 597 N N . GLY A 1 81 ? 0.989 -14.336 0.723 1.00 96.75 81 GLY A N 1
ATOM 598 C CA . GLY A 1 81 ? 0.292 -13.928 1.937 1.00 96.75 81 GLY A CA 1
ATOM 599 C C . GLY A 1 81 ? -0.865 -12.964 1.713 1.00 96.75 81 GLY A C 1
ATOM 600 O O . GLY A 1 81 ? -1.380 -12.466 2.701 1.00 96.75 81 GLY A O 1
ATOM 601 N N . TYR A 1 82 ? -1.273 -12.690 0.471 1.00 98.50 82 TYR A N 1
ATOM 602 C CA . TYR A 1 82 ? -2.442 -11.844 0.234 1.00 98.50 82 TYR A CA 1
ATOM 603 C C . TYR A 1 82 ? -3.726 -12.492 0.781 1.00 98.50 82 TYR A C 1
ATOM 605 O O . TYR A 1 82 ? -3.978 -13.689 0.601 1.00 98.50 82 TYR A O 1
ATOM 613 N N . ASP A 1 83 ? -4.504 -11.652 1.447 1.00 98.12 83 ASP A N 1
ATOM 614 C CA . ASP A 1 83 ? -5.880 -11.795 1.921 1.00 98.12 83 ASP A CA 1
ATOM 615 C C . ASP A 1 83 ? -6.515 -10.393 1.908 1.00 98.12 83 ASP A C 1
ATOM 617 O O . ASP A 1 83 ? -5.804 -9.430 1.608 1.00 98.12 83 ASP A O 1
ATOM 621 N N . SER A 1 84 ? -7.811 -10.252 2.199 1.00 98.06 84 SER A N 1
ATOM 622 C CA . SER A 1 84 ? -8.483 -8.944 2.108 1.00 98.06 84 SER A CA 1
ATOM 623 C C . SER A 1 84 ? -7.770 -7.826 2.898 1.00 98.06 84 SER A C 1
ATOM 625 O O . SER A 1 84 ? -7.434 -6.807 2.289 1.00 98.06 84 SER A O 1
ATOM 627 N N . PRO A 1 85 ? -7.397 -7.984 4.190 1.00 98.00 85 PRO A N 1
ATOM 628 C CA . PRO A 1 85 ? -6.719 -6.905 4.920 1.00 98.00 85 PRO A CA 1
ATOM 629 C C . PRO A 1 85 ? -5.314 -6.564 4.398 1.00 98.00 85 PRO A C 1
ATOM 631 O O . PRO A 1 85 ? -4.940 -5.386 4.274 1.00 98.00 85 PRO A O 1
ATOM 634 N N . ARG A 1 86 ? -4.502 -7.584 4.083 1.00 98.38 86 ARG A N 1
ATOM 635 C CA . ARG A 1 86 ? -3.134 -7.373 3.578 1.00 98.38 86 ARG A CA 1
ATOM 636 C C . ARG A 1 86 ? -3.150 -6.826 2.163 1.00 98.38 86 ARG A C 1
ATOM 638 O O . ARG A 1 86 ? -2.375 -5.923 1.853 1.00 98.38 86 ARG A O 1
ATOM 645 N N . GLY A 1 87 ? -4.048 -7.341 1.330 1.00 98.31 87 GLY A N 1
ATOM 646 C CA . GLY A 1 87 ? -4.312 -6.859 -0.017 1.00 98.31 87 GLY A CA 1
ATOM 647 C C . GLY A 1 87 ? -4.701 -5.387 0.010 1.00 98.31 87 GLY A C 1
ATOM 648 O O . GLY A 1 87 ? -4.008 -4.569 -0.597 1.00 98.31 87 GLY A O 1
ATOM 649 N N . ARG A 1 88 ? -5.704 -5.019 0.822 1.00 98.38 88 ARG A N 1
ATOM 650 C CA . ARG A 1 88 ? -6.139 -3.626 0.972 1.00 98.38 88 ARG A CA 1
ATOM 651 C C . ARG A 1 88 ? -4.973 -2.712 1.315 1.00 98.38 88 ARG A C 1
ATOM 653 O O . ARG A 1 88 ? -4.816 -1.660 0.705 1.00 98.38 88 ARG A O 1
ATOM 660 N N . THR A 1 89 ? -4.125 -3.123 2.254 1.00 98.56 89 THR A N 1
ATOM 661 C CA . THR A 1 89 ? -2.983 -2.306 2.672 1.00 98.56 89 THR A CA 1
ATOM 662 C C . THR A 1 89 ? -1.924 -2.162 1.578 1.00 98.56 89 THR A C 1
ATOM 664 O O . THR A 1 89 ? -1.477 -1.051 1.292 1.00 98.56 89 THR A O 1
ATOM 667 N N . LEU A 1 90 ? -1.507 -3.277 0.976 1.00 98.81 90 LEU A N 1
ATOM 668 C CA . LEU A 1 90 ? -0.396 -3.327 0.025 1.00 98.81 90 LEU A CA 1
ATOM 669 C C . LEU A 1 90 ? -0.742 -2.675 -1.316 1.00 98.81 90 LEU A C 1
ATOM 671 O O . LEU A 1 90 ? 0.065 -1.908 -1.844 1.00 98.81 90 LEU A O 1
ATOM 675 N N . PHE A 1 91 ? -1.930 -2.947 -1.855 1.00 98.88 91 PHE A N 1
ATOM 676 C CA . PHE A 1 91 ? -2.334 -2.434 -3.163 1.00 98.88 91 PHE A CA 1
ATOM 677 C C . PHE A 1 91 ? -2.754 -0.966 -3.100 1.00 98.88 91 PHE A C 1
ATOM 679 O O . PHE A 1 91 ? -2.279 -0.191 -3.925 1.00 98.88 91 PHE A O 1
ATOM 686 N N . ALA A 1 92 ? -3.459 -0.522 -2.050 1.00 98.75 92 ALA A N 1
ATOM 687 C CA . ALA A 1 92 ? -3.703 0.911 -1.856 1.00 98.75 92 ALA A CA 1
ATOM 688 C C . ALA A 1 92 ? -2.385 1.695 -1.705 1.00 98.75 92 ALA A C 1
ATOM 690 O O . ALA A 1 92 ? -2.226 2.771 -2.284 1.00 98.75 92 ALA A O 1
ATOM 691 N N . MET A 1 93 ? -1.391 1.130 -1.000 1.00 98.69 93 MET A N 1
ATOM 692 C CA . MET A 1 93 ? -0.052 1.722 -0.899 1.00 98.69 93 MET A CA 1
ATOM 693 C C . MET A 1 93 ? 0.643 1.806 -2.266 1.00 98.69 93 MET A C 1
ATOM 695 O O . MET A 1 93 ? 1.223 2.846 -2.590 1.00 98.69 93 MET A O 1
ATOM 699 N N . LEU A 1 94 ? 0.573 0.755 -3.089 1.00 98.88 94 LEU A N 1
ATOM 700 C CA . LEU A 1 94 ? 1.094 0.778 -4.459 1.00 98.88 94 LEU A CA 1
ATOM 701 C C . LEU A 1 94 ? 0.393 1.843 -5.308 1.00 98.88 94 LEU A C 1
ATOM 703 O O . LEU A 1 94 ? 1.065 2.626 -5.983 1.00 98.88 94 LEU A O 1
ATOM 707 N N . ALA A 1 95 ? -0.934 1.911 -5.237 1.00 98.88 95 ALA A N 1
ATOM 708 C CA . ALA A 1 95 ? -1.756 2.859 -5.973 1.00 98.88 95 ALA A CA 1
ATOM 709 C C . ALA A 1 95 ? -1.411 4.306 -5.596 1.00 98.88 95 ALA A C 1
ATOM 711 O O . ALA A 1 95 ? -1.171 5.143 -6.472 1.00 98.88 95 ALA A O 1
ATOM 712 N N . PHE A 1 96 ? -1.300 4.595 -4.297 1.00 98.88 96 PHE A N 1
ATOM 713 C CA . PHE A 1 96 ? -0.919 5.912 -3.799 1.00 98.88 96 PHE A CA 1
ATOM 714 C C . PHE A 1 96 ? 0.474 6.326 -4.284 1.00 98.88 96 PHE A C 1
ATOM 716 O O . PHE A 1 96 ? 0.634 7.408 -4.851 1.00 98.88 96 PHE A O 1
ATOM 723 N N . ASN A 1 97 ? 1.475 5.451 -4.135 1.00 98.81 97 ASN A N 1
ATOM 724 C CA . ASN A 1 97 ? 2.833 5.723 -4.614 1.00 98.81 97 ASN A CA 1
ATOM 725 C C . ASN A 1 97 ? 2.878 5.924 -6.129 1.00 98.81 97 ASN A C 1
ATOM 727 O O . ASN A 1 97 ? 3.577 6.817 -6.605 1.00 98.81 97 ASN A O 1
ATOM 731 N N . THR A 1 98 ? 2.118 5.129 -6.881 1.00 98.81 98 THR A N 1
ATOM 732 C CA . THR A 1 98 ? 2.020 5.240 -8.340 1.00 98.81 98 THR A CA 1
ATOM 733 C C . THR A 1 98 ? 1.483 6.612 -8.740 1.00 98.81 98 THR A C 1
ATOM 735 O O . THR A 1 98 ? 2.129 7.322 -9.513 1.00 98.81 98 THR A O 1
ATOM 738 N N . ARG A 1 99 ? 0.347 7.037 -8.167 1.00 98.56 99 ARG A N 1
ATOM 739 C CA . ARG A 1 99 ? -0.251 8.357 -8.441 1.00 98.56 99 ARG A CA 1
ATOM 740 C C . ARG A 1 99 ? 0.661 9.503 -8.005 1.00 98.56 99 ARG A C 1
ATOM 742 O O . ARG A 1 99 ? 0.849 10.458 -8.763 1.00 98.56 99 ARG A O 1
ATOM 749 N N . TRP A 1 100 ? 1.253 9.398 -6.814 1.00 98.62 100 TRP A N 1
ATOM 750 C CA . TRP A 1 100 ? 2.169 10.406 -6.285 1.00 98.62 100 TRP A CA 1
ATOM 751 C C . TRP A 1 100 ? 3.376 10.571 -7.202 1.00 98.62 100 TRP A C 1
ATOM 753 O O . TRP A 1 100 ? 3.598 11.647 -7.754 1.00 98.62 100 TRP A O 1
ATOM 763 N N . PHE A 1 101 ? 4.135 9.497 -7.422 1.00 98.62 101 PHE A N 1
ATOM 764 C CA . PHE A 1 101 ? 5.368 9.566 -8.192 1.00 98.62 101 PHE A CA 1
ATOM 765 C C . PHE A 1 101 ? 5.141 9.756 -9.680 1.00 98.62 101 PHE A C 1
ATOM 767 O O . PHE A 1 101 ? 6.113 10.065 -10.353 1.00 98.62 101 PHE A O 1
ATOM 774 N N . ALA A 1 102 ? 3.924 9.651 -10.217 1.00 98.25 102 ALA A N 1
ATOM 775 C CA . ALA A 1 102 ? 3.620 10.084 -11.582 1.00 98.25 102 ALA A CA 1
ATOM 776 C C . ALA A 1 102 ? 3.697 11.615 -11.751 1.00 98.25 102 ALA A C 1
ATOM 778 O O . ALA A 1 102 ? 4.038 12.096 -12.831 1.00 98.25 102 ALA A O 1
ATOM 779 N N . SER A 1 103 ? 3.456 12.383 -10.686 1.00 97.31 103 SER A N 1
ATOM 780 C CA . SER A 1 103 ? 3.267 13.842 -10.751 1.00 97.31 103 SER A CA 1
ATOM 781 C C . SER A 1 103 ? 4.144 14.643 -9.783 1.00 97.31 103 SER A C 1
ATOM 783 O O . SER A 1 103 ? 4.366 15.831 -9.998 1.00 97.31 103 SER A O 1
ATOM 785 N N . HIS A 1 104 ? 4.699 14.001 -8.758 1.00 97.94 104 HIS A N 1
ATOM 786 C CA . HIS A 1 104 ? 5.428 14.651 -7.677 1.00 97.94 104 HIS A CA 1
ATOM 787 C C . HIS A 1 104 ? 6.802 14.016 -7.456 1.00 97.94 104 HIS A C 1
ATOM 789 O O . HIS A 1 104 ? 7.055 12.852 -7.782 1.00 97.94 104 HIS A O 1
ATOM 795 N N . TRP A 1 105 ? 7.699 14.812 -6.876 1.00 97.25 105 TRP A N 1
ATOM 796 C CA . TRP A 1 105 ? 8.982 14.340 -6.366 1.00 97.25 105 TRP A CA 1
ATOM 797 C C . TRP A 1 105 ? 8.860 13.793 -4.943 1.00 97.25 105 TRP A C 1
ATOM 799 O O . TRP A 1 105 ? 7.795 13.826 -4.321 1.00 97.25 105 TRP A O 1
ATOM 809 N N . ASP A 1 106 ? 9.975 13.278 -4.439 1.00 95.25 106 ASP A N 1
ATOM 810 C CA . ASP A 1 106 ? 10.092 12.769 -3.078 1.00 95.25 106 ASP A CA 1
ATOM 811 C C . ASP A 1 106 ? 9.715 13.829 -2.034 1.00 95.25 106 ASP A C 1
ATOM 813 O O . ASP A 1 106 ? 9.953 15.027 -2.205 1.00 95.25 106 ASP A O 1
ATOM 817 N N . GLN A 1 107 ? 9.166 13.365 -0.915 1.00 97.69 107 GLN A N 1
ATOM 818 C CA . GLN A 1 107 ? 8.941 14.189 0.267 1.00 97.69 107 GLN A CA 1
ATOM 819 C C . GLN A 1 107 ? 10.081 14.038 1.270 1.00 97.69 107 GLN A C 1
ATOM 821 O O . GLN A 1 107 ? 10.846 13.072 1.242 1.00 97.69 107 GLN A O 1
ATOM 826 N N . LYS A 1 108 ? 10.171 15.002 2.192 1.00 96.81 108 LYS A N 1
ATOM 827 C CA . LYS A 1 108 ? 11.095 14.902 3.326 1.00 96.81 108 LYS A CA 1
ATOM 828 C C . LYS A 1 108 ? 10.809 13.614 4.122 1.00 96.81 108 LYS A C 1
ATOM 830 O O . LYS A 1 108 ? 9.634 13.292 4.315 1.00 96.81 108 LYS A O 1
ATOM 835 N N . PRO A 1 109 ? 11.845 12.906 4.612 1.00 96.88 109 PRO A N 1
ATOM 836 C CA . PRO A 1 109 ? 11.658 11.724 5.451 1.00 96.88 109 PRO A CA 1
ATOM 837 C C . PRO A 1 109 ? 10.728 12.017 6.635 1.00 96.88 109 PRO A C 1
ATOM 839 O O . PRO A 1 109 ? 10.822 13.082 7.244 1.00 96.88 109 PRO A O 1
ATOM 842 N N . GLY A 1 110 ? 9.823 11.089 6.949 1.00 96.69 110 GLY A N 1
ATOM 843 C CA . GLY A 1 110 ? 8.865 11.224 8.050 1.00 96.69 110 GLY A CA 1
ATOM 844 C C . GLY A 1 110 ? 7.656 12.115 7.747 1.00 96.69 110 GLY A C 1
ATOM 845 O O . GLY A 1 110 ? 6.764 12.235 8.584 1.00 96.69 110 GLY A O 1
ATOM 846 N N . LYS A 1 111 ? 7.581 12.734 6.561 1.00 98.12 111 LYS A N 1
ATOM 847 C CA . LYS A 1 111 ? 6.410 13.522 6.170 1.00 98.12 111 LYS A CA 1
ATOM 848 C C . LYS A 1 111 ? 5.213 12.609 5.915 1.00 98.12 111 LYS A C 1
ATOM 850 O O . LYS A 1 111 ? 5.288 11.720 5.071 1.00 98.12 111 LYS A O 1
ATOM 855 N N . ASP A 1 112 ? 4.100 12.907 6.576 1.00 98.25 112 ASP A N 1
ATOM 856 C CA . ASP A 1 112 ? 2.822 12.246 6.320 1.00 98.25 112 ASP A CA 1
ATOM 857 C C . ASP A 1 112 ? 2.013 12.997 5.260 1.00 98.25 112 ASP A C 1
ATOM 859 O O . ASP A 1 112 ? 1.926 14.233 5.284 1.00 98.25 112 ASP A O 1
ATOM 863 N N . VAL A 1 113 ? 1.391 12.244 4.356 1.00 98.44 113 VAL A N 1
ATOM 864 C CA . VAL A 1 113 ? 0.507 12.748 3.302 1.00 98.44 113 VAL A CA 1
ATOM 865 C C . VAL A 1 113 ? -0.802 11.967 3.335 1.00 98.44 113 VAL A C 1
ATOM 867 O O . VAL A 1 113 ? -0.793 10.743 3.423 1.00 98.44 113 VAL A O 1
ATOM 870 N N . PHE A 1 114 ? -1.919 12.693 3.291 1.00 98.06 114 PHE A N 1
ATOM 871 C CA . PHE A 1 114 ? -3.260 12.117 3.263 1.00 98.06 114 PHE A CA 1
ATOM 872 C C . PHE A 1 114 ? -3.629 11.665 1.851 1.00 98.06 114 PHE A C 1
ATOM 874 O O . PHE A 1 114 ? -3.481 12.441 0.904 1.00 98.06 114 PHE A O 1
ATOM 881 N N . ASP A 1 115 ? -4.161 10.454 1.726 1.00 97.62 115 ASP A N 1
ATOM 882 C CA . ASP A 1 115 ? -4.802 9.974 0.510 1.00 97.62 115 ASP A CA 1
ATOM 883 C C . ASP A 1 115 ? -6.323 10.027 0.666 1.00 97.62 115 ASP A C 1
ATOM 885 O O . ASP A 1 115 ? -6.921 9.198 1.350 1.00 97.62 115 ASP A O 1
ATOM 889 N N . SER A 1 116 ? -6.970 10.988 0.006 1.00 94.50 116 SER A N 1
ATOM 890 C CA . SER A 1 116 ? -8.427 11.132 0.070 1.00 94.50 116 SER A CA 1
ATOM 891 C C . SER A 1 116 ? -9.188 9.979 -0.581 1.00 94.50 116 SER A C 1
ATOM 893 O O . SER A 1 116 ? -10.363 9.807 -0.278 1.00 94.50 116 SER A O 1
ATOM 895 N N . SER A 1 117 ? -8.552 9.200 -1.464 1.00 93.25 117 SER A N 1
ATOM 896 C CA . SER A 1 117 ? -9.178 8.018 -2.073 1.00 93.25 117 SER A CA 1
ATOM 897 C C . SER A 1 117 ? -9.180 6.792 -1.156 1.00 93.25 117 SER A C 1
ATOM 899 O O . SER A 1 117 ? -9.949 5.861 -1.375 1.00 93.25 117 SER A O 1
ATOM 901 N N . ASP A 1 118 ? -8.342 6.804 -0.118 1.00 94.56 118 ASP A N 1
ATOM 902 C CA . ASP A 1 118 ? -8.152 5.679 0.797 1.00 94.56 118 ASP A CA 1
ATOM 903 C C . ASP A 1 118 ? -8.484 6.017 2.264 1.00 94.56 118 ASP A C 1
ATOM 905 O O . ASP A 1 118 ? -8.660 5.134 3.106 1.00 94.56 118 ASP A O 1
ATOM 909 N N . GLY A 1 119 ? -8.588 7.307 2.593 1.00 96.31 119 GLY A N 1
ATOM 910 C CA . GLY A 1 119 ? -8.915 7.777 3.938 1.00 96.31 119 GLY A CA 1
ATOM 911 C C . GLY A 1 119 ? -7.778 7.603 4.948 1.00 96.31 119 GLY A C 1
ATOM 912 O O . GLY A 1 119 ? -8.019 7.673 6.151 1.00 96.31 119 GLY A O 1
ATOM 913 N N . ILE A 1 120 ? -6.539 7.404 4.485 1.00 97.50 120 ILE A N 1
ATOM 914 C CA . ILE A 1 120 ? -5.383 7.113 5.340 1.00 97.50 120 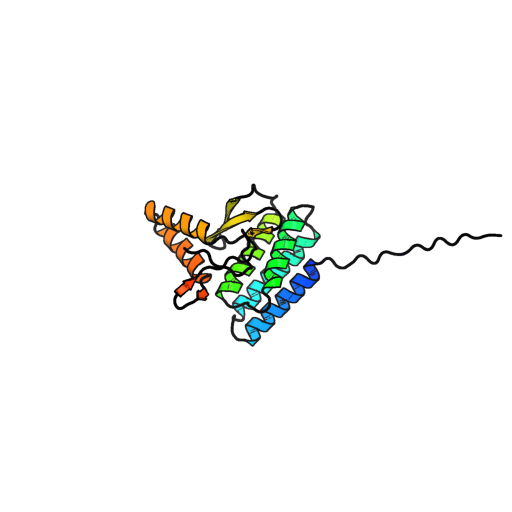ILE A CA 1
ATOM 915 C C . ILE A 1 120 ? -4.217 8.065 5.087 1.00 97.50 120 ILE A C 1
ATOM 917 O O . ILE A 1 120 ? -4.144 8.745 4.062 1.00 97.50 120 ILE A O 1
ATOM 921 N N . TRP A 1 121 ? -3.283 8.116 6.036 1.00 98.31 121 TRP A N 1
ATOM 922 C CA . TRP A 1 121 ? -2.023 8.826 5.874 1.00 98.31 121 TRP A CA 1
ATOM 923 C C . TRP A 1 121 ? -0.897 7.844 5.592 1.00 98.31 121 TRP A C 1
ATOM 925 O O . TRP A 1 121 ? -0.676 6.889 6.344 1.00 98.31 121 TRP A O 1
ATOM 935 N N . TYR A 1 122 ? -0.127 8.144 4.554 1.00 98.56 122 TYR A N 1
ATOM 936 C CA . TYR A 1 122 ? 1.116 7.455 4.259 1.00 98.56 122 TYR A CA 1
ATOM 937 C C . TYR A 1 122 ? 2.313 8.306 4.667 1.00 98.56 122 TYR A C 1
ATOM 939 O O . TYR A 1 122 ? 2.324 9.521 4.459 1.00 98.56 122 TYR A O 1
ATOM 947 N N . ARG A 1 123 ? 3.343 7.660 5.214 1.00 98.38 123 ARG A N 1
ATOM 948 C CA . ARG A 1 123 ? 4.577 8.316 5.656 1.00 98.38 123 ARG A CA 1
ATOM 949 C C . ARG A 1 123 ? 5.689 8.136 4.633 1.00 98.38 123 ARG A C 1
ATOM 951 O O . ARG A 1 123 ? 5.937 7.021 4.189 1.00 98.38 123 ARG A O 1
ATOM 958 N N . ALA A 1 124 ? 6.385 9.214 4.290 1.00 98.31 124 ALA A N 1
ATOM 959 C CA . ALA A 1 124 ? 7.514 9.188 3.369 1.00 98.31 124 ALA A CA 1
ATOM 960 C C . ALA A 1 124 ? 8.774 8.573 4.003 1.00 98.31 124 ALA A C 1
ATOM 962 O O . ALA A 1 124 ? 9.249 9.036 5.045 1.00 98.31 124 ALA A O 1
ATOM 963 N N . PHE A 1 125 ? 9.365 7.596 3.317 1.00 97.00 125 PHE A N 1
ATOM 964 C CA . PHE A 1 125 ? 10.642 6.971 3.647 1.00 97.00 125 PHE A CA 1
ATOM 965 C C . PHE A 1 125 ? 11.579 6.983 2.425 1.00 97.00 125 PHE A C 1
ATOM 967 O O . PHE A 1 125 ? 11.183 6.569 1.333 1.00 97.00 125 PHE A O 1
ATOM 974 N N . PRO A 1 126 ? 12.841 7.426 2.572 1.00 94.88 126 PRO A N 1
ATOM 975 C CA . PRO A 1 126 ? 13.800 7.406 1.471 1.00 94.88 126 PRO A CA 1
ATOM 976 C C . PRO A 1 126 ? 14.039 6.003 0.920 1.00 94.88 126 PRO A C 1
ATOM 978 O O . PRO A 1 126 ? 14.331 5.075 1.668 1.00 94.88 126 PRO A O 1
ATOM 981 N N . GLY A 1 127 ? 13.963 5.860 -0.401 1.00 96.06 127 GLY A N 1
ATOM 982 C CA . GLY A 1 127 ? 14.289 4.621 -1.106 1.00 96.06 127 GLY A CA 1
ATOM 983 C C . GLY A 1 127 ? 13.175 3.576 -1.120 1.00 96.06 127 GLY A C 1
ATOM 984 O O . GLY A 1 127 ? 13.275 2.643 -1.906 1.00 96.06 127 GLY A O 1
ATOM 985 N N . ILE A 1 128 ? 12.123 3.742 -0.314 1.00 96.88 128 ILE A N 1
ATOM 986 C CA . ILE A 1 128 ? 10.944 2.863 -0.291 1.00 96.88 128 ILE A CA 1
ATOM 987 C C . ILE A 1 128 ? 9.632 3.649 -0.432 1.00 96.88 128 ILE A C 1
ATOM 989 O O . ILE A 1 128 ? 8.559 3.115 -0.208 1.00 96.88 128 ILE A O 1
ATOM 993 N N . GLY A 1 129 ? 9.684 4.928 -0.803 1.00 98.19 129 GLY A N 1
ATOM 994 C CA . GLY A 1 129 ? 8.490 5.737 -1.036 1.00 98.19 129 GLY A CA 1
ATOM 995 C C . GLY A 1 129 ? 7.606 5.931 0.198 1.00 98.19 129 GLY A C 1
ATOM 996 O O . GLY A 1 129 ? 8.077 6.055 1.328 1.00 98.19 129 GLY A O 1
ATOM 997 N N . PHE A 1 130 ? 6.303 6.023 -0.032 1.00 98.62 130 PHE A N 1
ATOM 998 C CA . PHE A 1 130 ? 5.291 6.237 0.993 1.00 98.62 130 PHE A CA 1
ATOM 999 C C . PHE A 1 130 ? 4.796 4.912 1.559 1.00 98.62 130 PHE A C 1
ATOM 1001 O O . PHE A 1 130 ? 4.334 4.052 0.817 1.00 98.62 130 PHE A O 1
ATOM 1008 N N . GLN A 1 131 ? 4.863 4.760 2.875 1.00 98.31 131 GLN A N 1
ATOM 1009 C CA . GLN A 1 131 ? 4.525 3.521 3.562 1.00 98.31 131 GLN A CA 1
ATOM 1010 C C . GLN A 1 131 ? 3.284 3.698 4.429 1.00 98.31 131 GLN A C 1
ATOM 1012 O O . GLN A 1 131 ? 3.098 4.743 5.065 1.00 98.31 131 GLN A O 1
ATOM 1017 N N . PHE A 1 132 ? 2.443 2.664 4.482 1.00 97.88 132 PHE A N 1
ATOM 1018 C CA . PHE A 1 132 ? 1.411 2.589 5.509 1.00 97.88 132 PHE A CA 1
ATOM 1019 C C . PHE A 1 132 ? 2.092 2.453 6.872 1.00 97.88 132 PHE A C 1
ATOM 1021 O O . PHE A 1 132 ? 2.927 1.571 7.072 1.00 97.88 132 PHE A O 1
ATOM 1028 N N . HIS A 1 133 ? 1.753 3.350 7.796 1.00 96.69 133 HIS A N 1
ATOM 1029 C CA . HIS A 1 133 ? 2.392 3.423 9.103 1.00 96.69 133 HIS A CA 1
ATOM 1030 C C . HIS A 1 133 ? 1.331 3.400 10.214 1.00 96.69 133 HIS A C 1
ATOM 1032 O O . HIS A 1 133 ? 0.809 4.464 10.570 1.00 96.69 133 HIS A O 1
ATOM 1038 N N . PRO A 1 134 ? 1.000 2.213 10.762 1.00 96.25 134 PRO A N 1
ATOM 1039 C CA . PRO A 1 134 ? -0.037 2.041 11.778 1.00 96.25 134 PRO A CA 1
ATOM 1040 C C . PRO A 1 134 ? 0.013 3.065 12.916 1.00 96.25 134 PRO A C 1
ATOM 1042 O O . PRO A 1 134 ? -0.930 3.838 13.073 1.00 96.25 134 PRO A O 1
ATOM 1045 N N . LEU A 1 135 ? 1.138 3.168 13.632 1.00 94.44 135 LEU A N 1
ATOM 1046 C CA . LEU A 1 135 ? 1.280 4.051 14.801 1.00 94.44 135 LEU A CA 1
ATOM 1047 C C . LEU A 1 135 ? 0.946 5.522 14.503 1.00 94.44 135 LEU A C 1
ATOM 1049 O O . LEU A 1 135 ? 0.384 6.231 15.332 1.00 94.44 135 LEU A O 1
ATOM 1053 N N . GLU A 1 136 ? 1.244 5.983 13.292 1.00 95.75 136 GLU A N 1
ATOM 1054 C CA . GLU A 1 136 ? 1.072 7.387 12.909 1.00 95.75 136 GLU A CA 1
ATOM 1055 C C . GLU A 1 136 ? -0.351 7.694 12.474 1.00 95.75 136 GLU A C 1
ATOM 1057 O O . GLU A 1 136 ? -0.807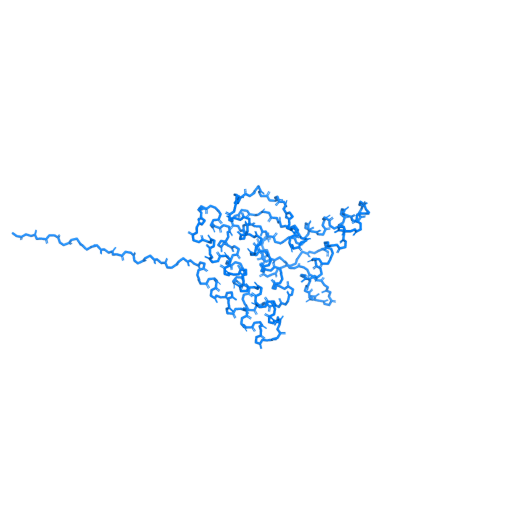 8.834 12.591 1.00 95.75 136 GLU A O 1
ATOM 1062 N N . ASN A 1 137 ? -1.060 6.678 11.985 1.00 98.12 137 ASN A N 1
ATOM 1063 C CA . ASN A 1 137 ? -2.490 6.757 11.746 1.00 98.12 137 ASN A CA 1
ATOM 1064 C C . ASN A 1 137 ? -3.255 6.692 13.070 1.00 98.12 137 ASN A C 1
ATOM 1066 O O . ASN A 1 137 ? -4.133 7.519 13.286 1.00 98.12 137 ASN A O 1
ATOM 1070 N N . PHE A 1 138 ? -2.863 5.829 14.012 1.00 97.69 138 PHE A N 1
ATOM 1071 C CA . PHE A 1 138 ? -3.457 5.825 15.353 1.00 97.69 138 PHE A CA 1
ATOM 1072 C C . PHE A 1 138 ? -3.203 7.126 16.122 1.00 97.69 138 PHE A C 1
ATOM 1074 O O . PHE A 1 138 ? -4.120 7.654 16.745 1.00 97.69 138 PHE A O 1
ATOM 1081 N N . GLY A 1 139 ? -2.014 7.723 16.006 1.00 97.50 139 GLY A N 1
ATOM 1082 C CA . GLY A 1 139 ? -1.753 9.058 16.554 1.00 97.50 139 GLY A CA 1
ATOM 1083 C C . GLY A 1 139 ? -2.695 10.130 15.987 1.00 97.50 139 GLY A C 1
ATOM 1084 O O . GLY A 1 139 ? -3.181 10.991 16.723 1.00 97.50 139 GLY A O 1
ATOM 1085 N N . LYS A 1 140 ? -3.020 10.057 14.688 1.00 98.19 140 LYS A N 1
ATOM 1086 C CA . LYS A 1 140 ? -3.998 10.957 14.047 1.00 98.19 140 LYS A CA 1
ATOM 1087 C C . LYS A 1 140 ? -5.421 10.679 14.502 1.00 98.19 140 LYS A C 1
ATOM 1089 O O . LYS A 1 140 ? -6.140 11.631 14.791 1.00 98.19 140 LYS A O 1
ATOM 1094 N N . LEU A 1 141 ? -5.803 9.409 14.617 1.00 98.31 141 LEU A N 1
ATOM 1095 C CA . LEU A 1 141 ? -7.103 9.009 15.147 1.00 98.31 141 LEU A CA 1
ATOM 1096 C C . LEU A 1 141 ? -7.303 9.564 16.562 1.00 98.31 141 LEU A C 1
ATOM 1098 O O . LEU A 1 141 ? -8.292 10.250 16.811 1.00 98.31 141 LEU A O 1
ATOM 1102 N N . ASN A 1 142 ? -6.321 9.379 17.447 1.00 98.12 142 ASN A N 1
ATOM 1103 C CA . ASN A 1 142 ? -6.343 9.924 18.806 1.00 98.12 142 ASN A CA 1
ATOM 1104 C C . ASN A 1 142 ? -6.495 11.450 18.808 1.00 98.12 142 ASN A C 1
ATOM 1106 O O . ASN A 1 142 ? -7.274 11.994 19.588 1.00 98.12 142 ASN A O 1
ATOM 1110 N N . ASN A 1 143 ? -5.801 12.149 17.906 1.00 98.44 143 ASN A N 1
ATOM 1111 C CA . ASN A 1 143 ? -5.932 13.597 17.768 1.00 98.44 143 ASN A CA 1
ATOM 1112 C C . ASN A 1 143 ? -7.339 14.014 17.299 1.00 98.44 143 ASN A C 1
ATOM 1114 O O . ASN A 1 143 ? -7.909 14.956 17.843 1.00 98.44 143 ASN A O 1
ATOM 1118 N N . PHE A 1 144 ? -7.938 13.308 16.333 1.00 98.50 144 PHE A N 1
ATOM 1119 C CA . PHE A 1 144 ? -9.310 13.592 15.895 1.00 98.50 144 PHE A CA 1
ATOM 1120 C C . PHE A 1 144 ? -10.332 13.347 17.005 1.00 98.50 144 PHE A C 1
ATOM 1122 O O . PHE A 1 144 ? -11.222 14.176 17.197 1.00 98.50 144 PHE A O 1
ATOM 1129 N N . VAL A 1 145 ? -10.166 12.277 17.785 1.00 98.25 145 VAL A N 1
ATOM 1130 C CA . VAL A 1 145 ? -10.993 12.005 18.969 1.00 98.25 145 VAL A CA 1
ATOM 1131 C C . VAL A 1 145 ? -10.842 13.119 20.008 1.00 98.25 145 VAL A C 1
ATOM 1133 O O . VAL A 1 145 ? -11.846 13.660 20.469 1.00 98.25 145 VAL A O 1
ATOM 1136 N N . ALA A 1 146 ? -9.612 13.535 20.326 1.00 98.50 146 ALA A N 1
ATOM 1137 C CA . ALA A 1 146 ? -9.348 14.617 21.279 1.00 98.50 146 ALA A CA 1
ATOM 1138 C C . ALA A 1 146 ? -9.964 15.958 20.838 1.00 98.50 146 ALA A C 1
ATOM 1140 O O . ALA A 1 146 ? -10.474 16.718 21.660 1.00 98.50 146 ALA A O 1
ATOM 1141 N N . GLN A 1 147 ? -9.977 16.224 19.531 1.00 98.44 147 GLN A N 1
ATOM 1142 C CA . GLN A 1 147 ? -10.616 17.397 18.928 1.00 98.44 147 GLN A CA 1
ATOM 1143 C C . GLN A 1 147 ? -12.144 17.279 18.814 1.00 98.44 147 GLN A C 1
ATOM 1145 O O . GLN A 1 147 ? -12.784 18.218 18.343 1.00 98.44 147 GLN A O 1
ATOM 1150 N N . LYS A 1 148 ? -12.738 16.141 19.201 1.00 98.31 148 LYS A N 1
ATOM 1151 C CA . LYS A 1 148 ? -14.156 15.808 18.975 1.00 98.31 148 LYS A CA 1
ATOM 1152 C C . LYS A 1 148 ? -14.561 15.877 17.496 1.00 98.31 148 LYS A C 1
ATOM 1154 O O . LYS A 1 148 ? -15.715 16.142 17.170 1.00 98.31 148 LYS A O 1
ATOM 1159 N N . ASN A 1 149 ? -13.618 15.625 16.590 1.00 98.25 149 ASN A N 1
ATOM 1160 C CA . ASN A 1 149 ? -13.871 15.540 15.158 1.00 98.25 149 ASN A CA 1
ATOM 1161 C C . ASN A 1 149 ? -14.341 14.123 14.807 1.00 98.25 149 ASN A C 1
ATOM 1163 O O . ASN A 1 149 ? -13.573 13.309 14.289 1.00 98.25 149 ASN A O 1
ATOM 1167 N N . THR A 1 150 ? -15.597 13.826 15.143 1.00 97.69 150 THR A N 1
ATOM 1168 C CA . THR A 1 150 ? -16.187 12.487 14.996 1.00 97.69 150 THR A CA 1
ATOM 1169 C C . THR A 1 150 ? -16.153 12.007 13.552 1.00 97.69 150 THR A C 1
ATOM 1171 O O . THR A 1 150 ? -15.713 10.892 13.306 1.00 97.69 150 THR A O 1
ATOM 1174 N N . THR A 1 151 ? -16.470 12.874 12.587 1.00 97.56 151 THR A N 1
ATOM 1175 C CA . THR A 1 151 ? -16.452 12.523 11.160 1.00 97.56 151 THR A CA 1
ATOM 1176 C C . THR A 1 151 ? -15.083 12.021 10.700 1.00 97.56 151 THR A C 1
ATOM 1178 O O . THR A 1 151 ? -14.999 10.977 10.058 1.00 97.56 151 THR A O 1
ATOM 1181 N N . ARG A 1 152 ? -13.989 12.723 11.033 1.00 97.19 152 ARG A N 1
ATOM 1182 C CA . ARG A 1 152 ? -12.644 12.259 10.646 1.00 97.19 152 ARG A CA 1
ATOM 1183 C C . ARG A 1 152 ? -12.187 11.046 11.444 1.00 97.19 152 ARG A C 1
ATOM 1185 O O . ARG A 1 152 ? -11.464 10.215 10.901 1.00 97.19 152 ARG A O 1
ATOM 1192 N N . ALA A 1 153 ? -12.579 10.955 12.714 1.00 98.38 153 ALA A N 1
ATOM 1193 C CA . ALA A 1 153 ? -12.259 9.802 13.543 1.00 98.38 153 ALA A CA 1
ATOM 1194 C C . ALA A 1 153 ? -12.913 8.527 12.990 1.00 98.38 153 ALA A C 1
ATOM 1196 O O . ALA A 1 153 ? -12.223 7.530 12.812 1.00 98.38 153 ALA A O 1
ATOM 1197 N N . GLU A 1 154 ? -14.200 8.577 12.645 1.00 98.06 154 GLU A N 1
ATOM 1198 C CA . GLU A 1 154 ? -14.950 7.455 12.063 1.00 98.06 154 GLU A CA 1
ATOM 1199 C C . GLU A 1 154 ? -14.380 7.032 10.708 1.00 98.06 154 GLU A C 1
ATOM 1201 O O . GLU A 1 154 ? -14.128 5.848 10.492 1.00 98.06 154 GLU A O 1
ATOM 1206 N N . GLN A 1 155 ? -14.095 7.995 9.825 1.00 97.62 155 GLN A N 1
ATOM 1207 C CA . GLN A 1 155 ? -13.484 7.716 8.522 1.00 97.62 155 GLN A CA 1
ATOM 1208 C C . GLN A 1 155 ? -12.143 6.989 8.666 1.00 97.62 155 GLN A C 1
ATOM 1210 O O . GLN A 1 155 ? -11.936 5.944 8.054 1.00 97.62 155 GLN A O 1
ATOM 1215 N N . LEU A 1 156 ? -11.241 7.509 9.505 1.00 98.50 156 LEU A N 1
ATOM 1216 C CA . LEU A 1 156 ? -9.928 6.895 9.695 1.00 98.50 156 LEU A CA 1
ATOM 1217 C C . LEU A 1 156 ? -10.022 5.551 10.430 1.00 98.50 156 LEU A C 1
ATOM 1219 O O . LEU A 1 156 ? -9.276 4.629 10.105 1.00 98.50 156 LEU A O 1
ATOM 1223 N N . ALA A 1 157 ? -10.934 5.417 11.396 1.00 98.31 157 ALA A N 1
ATOM 1224 C CA . ALA A 1 157 ? -11.176 4.154 12.084 1.00 98.31 157 ALA A CA 1
ATOM 1225 C C . ALA A 1 157 ? -11.643 3.069 11.106 1.00 98.31 157 ALA A C 1
ATOM 1227 O O . ALA A 1 157 ? -11.122 1.958 11.160 1.00 98.31 157 ALA A O 1
ATOM 1228 N N . GLN A 1 158 ? -12.541 3.392 10.170 1.00 98.19 158 GLN A N 1
ATOM 1229 C CA . GLN A 1 158 ? -12.968 2.448 9.139 1.00 98.19 158 GLN A CA 1
ATOM 1230 C C . GLN A 1 158 ? -11.806 2.059 8.214 1.00 98.19 158 GLN A C 1
ATOM 1232 O O . GLN A 1 158 ? -11.529 0.872 8.059 1.00 98.19 158 GLN A O 1
ATOM 1237 N N . SER A 1 159 ? -11.046 3.034 7.699 1.00 98.12 159 SER A N 1
ATOM 1238 C CA . SER A 1 159 ? -9.864 2.757 6.866 1.00 98.12 159 SER A C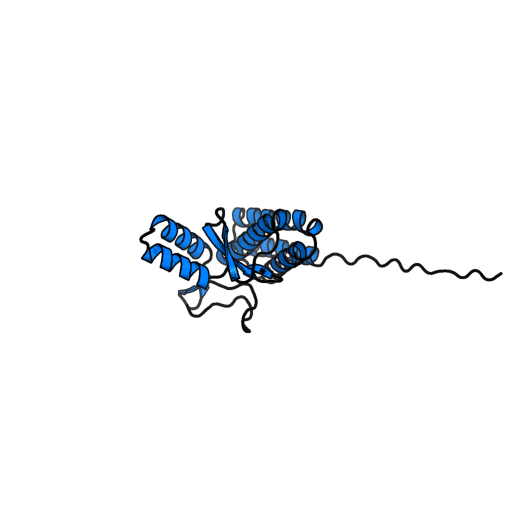A 1
ATOM 1239 C C . SER A 1 159 ? -8.808 1.907 7.586 1.00 98.12 159 SER A C 1
ATOM 1241 O O . SER A 1 159 ? -8.063 1.165 6.939 1.00 98.12 159 SER A O 1
ATOM 1243 N N . LEU A 1 160 ? -8.710 2.013 8.916 1.00 98.25 160 LEU A N 1
ATOM 1244 C CA . LEU A 1 160 ? -7.867 1.146 9.737 1.00 98.25 160 LEU A CA 1
ATOM 1245 C C . LEU A 1 160 ? -8.482 -0.251 9.892 1.00 98.25 160 LEU A C 1
ATOM 1247 O O . LEU A 1 160 ? -7.759 -1.232 9.734 1.00 98.25 160 LEU A O 1
ATOM 1251 N N . LEU A 1 161 ? -9.781 -0.376 10.167 1.00 97.94 161 LEU A N 1
ATOM 1252 C CA . LEU A 1 161 ? -10.456 -1.673 10.301 1.00 97.94 161 LEU A CA 1
ATOM 1253 C C . LEU A 1 161 ? -10.340 -2.523 9.032 1.00 97.94 161 LEU A C 1
ATOM 1255 O O . LEU A 1 161 ? -10.017 -3.706 9.137 1.00 97.94 161 LEU A O 1
ATOM 1259 N N . ASP A 1 162 ? -10.458 -1.911 7.854 1.00 97.25 162 ASP A N 1
ATOM 1260 C CA . ASP A 1 162 ? -10.296 -2.586 6.556 1.00 97.25 162 ASP A CA 1
ATOM 1261 C C . ASP A 1 162 ? -8.884 -3.177 6.351 1.00 97.25 162 ASP A C 1
ATOM 1263 O O . ASP A 1 162 ? -8.659 -3.994 5.462 1.00 97.25 162 ASP A O 1
ATOM 1267 N N . ARG A 1 163 ? -7.911 -2.765 7.174 1.00 97.88 163 ARG A N 1
ATOM 1268 C CA . ARG A 1 163 ? -6.506 -3.213 7.158 1.00 97.88 163 ARG A CA 1
ATOM 1269 C C . ARG A 1 163 ? -6.136 -4.086 8.350 1.00 97.88 163 ARG A C 1
ATOM 1271 O O . ARG A 1 163 ? -4.967 -4.446 8.511 1.00 97.88 163 ARG A O 1
ATOM 1278 N N . SER A 1 164 ? -7.098 -4.380 9.217 1.00 96.94 164 SER A N 1
ATOM 1279 C CA . SER A 1 164 ? -6.846 -5.137 10.432 1.00 96.94 164 SER A CA 1
ATOM 1280 C C . SER A 1 164 ? -6.719 -6.630 10.134 1.00 96.94 164 SER A C 1
ATOM 1282 O O . SER A 1 164 ? -7.534 -7.230 9.437 1.00 96.94 164 SER A O 1
ATOM 1284 N N . VAL A 1 165 ? -5.674 -7.248 10.671 1.00 95.88 165 VAL A N 1
ATOM 1285 C CA . VAL A 1 165 ? -5.486 -8.701 10.659 1.00 95.88 165 VAL A CA 1
ATOM 1286 C C . VAL A 1 165 ? -5.822 -9.270 12.031 1.00 95.88 165 VAL A C 1
ATOM 1288 O O . VAL A 1 165 ? -5.672 -8.589 13.043 1.00 95.88 165 VAL A O 1
ATOM 1291 N N . VAL A 1 166 ? -6.203 -10.544 12.096 1.00 93.94 166 VAL A N 1
ATOM 1292 C CA . VAL A 1 166 ? -6.340 -11.243 13.381 1.00 93.94 166 VAL A CA 1
ATOM 1293 C C . VAL A 1 166 ? -4.990 -11.836 13.786 1.00 93.94 166 VAL A C 1
ATOM 1295 O O . VAL A 1 166 ? -4.437 -12.680 13.076 1.00 93.94 166 VAL A O 1
ATOM 1298 N N . ARG A 1 167 ? -4.460 -11.429 14.944 1.00 89.38 167 ARG A N 1
ATOM 1299 C CA . ARG A 1 167 ? -3.253 -12.000 15.564 1.00 89.38 167 ARG A CA 1
ATOM 1300 C C . ARG A 1 167 ? -3.470 -12.234 17.054 1.00 89.38 167 ARG A C 1
ATOM 1302 O O . ARG A 1 167 ? -3.951 -11.357 17.757 1.00 89.38 167 ARG A O 1
ATOM 1309 N N . ALA A 1 168 ? -3.107 -13.427 17.531 1.00 87.88 168 ALA A N 1
ATOM 1310 C CA . ALA A 1 168 ? -3.226 -13.825 18.940 1.00 87.88 168 ALA A CA 1
ATOM 1311 C C . ALA A 1 168 ? -4.616 -13.554 19.570 1.00 87.88 168 ALA A C 1
ATOM 1313 O O . ALA A 1 168 ? -4.717 -13.260 20.755 1.00 87.88 168 ALA A O 1
ATOM 1314 N N . GLY A 1 169 ? -5.688 -13.654 18.774 1.00 89.00 169 GLY A N 1
ATOM 1315 C CA . GLY A 1 169 ? -7.068 -13.430 19.226 1.00 89.00 169 GLY A CA 1
ATOM 1316 C C . GLY A 1 169 ? -7.547 -11.973 19.197 1.00 89.00 169 GLY A C 1
ATOM 1317 O O . GLY A 1 169 ? -8.705 -11.733 19.519 1.00 89.00 169 GLY A O 1
ATOM 1318 N N . GLY A 1 170 ? -6.705 -11.018 18.787 1.00 91.81 170 GLY A N 1
ATOM 1319 C CA . GLY A 1 170 ? -7.058 -9.602 18.648 1.00 91.81 170 GLY A CA 1
ATOM 1320 C C . GLY A 1 170 ? -6.829 -9.052 17.240 1.00 91.81 170 GLY A C 1
ATOM 1321 O O . GLY A 1 170 ? -6.208 -9.702 16.395 1.00 91.81 170 GLY A O 1
ATOM 1322 N N . LEU A 1 171 ? -7.334 -7.840 16.996 1.00 95.00 171 LEU A N 1
ATOM 1323 C CA . LEU A 1 171 ? -7.018 -7.080 15.788 1.00 95.00 171 LEU A CA 1
ATOM 1324 C C . LEU A 1 171 ? -5.613 -6.484 15.892 1.00 95.00 171 LEU A C 1
ATOM 1326 O O . LEU A 1 171 ? -5.206 -5.990 16.941 1.00 95.00 171 LEU A O 1
ATOM 1330 N N . ALA A 1 172 ? -4.887 -6.520 14.784 1.00 95.44 172 ALA A N 1
ATOM 1331 C CA . ALA A 1 172 ? -3.540 -5.996 14.655 1.00 95.44 172 ALA A CA 1
ATOM 1332 C C . ALA A 1 172 ? -3.363 -5.289 13.309 1.00 95.44 172 ALA A C 1
ATOM 1334 O O . ALA A 1 172 ? -4.053 -5.585 12.335 1.00 95.44 172 ALA A O 1
ATOM 1335 N N . TRP A 1 173 ? -2.382 -4.391 13.249 1.00 96.38 173 TRP A N 1
ATOM 1336 C CA . TRP A 1 173 ? -2.011 -3.661 12.041 1.00 96.38 173 TRP A CA 1
ATOM 1337 C C . TRP A 1 173 ? -0.546 -3.914 11.723 1.00 96.38 173 TRP A C 1
ATOM 1339 O O . TRP A 1 173 ? 0.336 -3.666 12.546 1.00 96.38 173 TRP A O 1
ATOM 1349 N N . GLU A 1 174 ? -0.301 -4.439 10.528 1.00 95.44 174 GLU A N 1
ATOM 1350 C CA . GLU A 1 174 ? 1.024 -4.875 10.102 1.00 95.44 174 GLU A CA 1
ATOM 1351 C C . GLU A 1 174 ? 1.786 -3.760 9.377 1.00 95.44 174 GLU A C 1
ATOM 1353 O O . GLU A 1 174 ? 1.230 -2.976 8.605 1.00 95.44 174 GLU A O 1
ATOM 1358 N N . TYR A 1 175 ? 3.093 -3.734 9.604 1.00 95.31 175 TYR A N 1
ATOM 1359 C CA . TYR A 1 175 ? 4.076 -2.984 8.839 1.00 95.31 175 TYR A CA 1
ATOM 1360 C C . TYR A 1 175 ? 4.669 -3.890 7.760 1.00 95.31 175 TYR A C 1
ATOM 1362 O O . TYR A 1 175 ? 5.155 -4.982 8.055 1.00 95.31 175 TYR A O 1
ATOM 1370 N N . TYR A 1 176 ? 4.694 -3.416 6.513 1.00 95.50 176 TYR A N 1
ATOM 1371 C CA . TYR A 1 176 ? 5.147 -4.191 5.344 1.00 95.50 176 TYR A CA 1
ATOM 1372 C C . TYR A 1 176 ? 6.541 -3.777 4.839 1.00 95.50 176 TYR A C 1
ATOM 1374 O O . TYR A 1 176 ? 6.943 -4.092 3.718 1.00 95.50 176 TYR A O 1
ATOM 1382 N N . PHE A 1 177 ? 7.304 -3.072 5.674 1.00 92.44 177 PHE A N 1
ATOM 1383 C CA . PHE A 1 177 ? 8.680 -2.658 5.404 1.00 92.44 177 PHE A CA 1
ATOM 1384 C C . PHE A 1 177 ? 9.594 -3.002 6.574 1.00 92.44 177 PHE A C 1
ATOM 1386 O O . PHE A 1 177 ? 9.139 -3.185 7.699 1.00 92.44 177 PHE A O 1
ATOM 1393 N N . ARG A 1 178 ? 10.900 -3.092 6.316 1.00 87.94 178 ARG A N 1
ATOM 1394 C CA . ARG A 1 178 ? 11.900 -3.268 7.375 1.00 87.94 178 ARG A CA 1
ATOM 1395 C C . ARG A 1 178 ? 12.104 -1.962 8.131 1.00 87.94 178 ARG A C 1
ATOM 1397 O O . ARG A 1 178 ? 12.326 -0.927 7.509 1.00 87.94 178 ARG A O 1
ATOM 1404 N N . PHE A 1 179 ? 12.107 -2.033 9.455 1.00 80.69 179 PHE A N 1
ATOM 1405 C CA . PHE A 1 179 ? 12.386 -0.897 10.330 1.00 80.69 179 PHE A CA 1
ATOM 1406 C C . PHE A 1 179 ? 12.991 -1.405 11.641 1.00 80.69 179 PHE A C 1
ATOM 1408 O O . PHE A 1 179 ? 12.524 -2.415 12.157 1.00 80.69 179 PHE A O 1
ATOM 1415 N N . GLU A 1 180 ? 14.057 -0.760 12.128 1.00 75.44 180 GLU A N 1
ATOM 1416 C CA . GLU A 1 180 ? 14.712 -1.058 13.422 1.00 75.44 180 GLU A CA 1
ATOM 1417 C C . GLU A 1 180 ? 14.966 -2.558 13.711 1.00 75.44 180 GLU A C 1
ATOM 1419 O O . GLU A 1 180 ? 14.887 -3.024 14.841 1.00 75.44 180 GLU A O 1
ATOM 1424 N N . GLY A 1 181 ? 15.286 -3.344 12.675 1.00 72.50 181 GLY A N 1
ATOM 1425 C CA . GLY A 1 181 ? 15.556 -4.786 12.792 1.00 72.50 181 GLY A CA 1
ATOM 1426 C C . GLY A 1 181 ? 14.331 -5.705 12.662 1.00 72.50 181 GLY A C 1
ATOM 1427 O O . GLY A 1 181 ? 14.501 -6.917 12.531 1.00 72.50 181 GLY A O 1
ATOM 1428 N N . GLY A 1 182 ? 13.112 -5.161 12.606 1.00 73.25 182 GLY A N 1
ATOM 1429 C CA . GLY A 1 182 ? 11.881 -5.917 12.361 1.00 73.25 182 GLY A CA 1
ATOM 1430 C C . GLY A 1 182 ? 11.815 -6.506 10.946 1.00 73.25 182 GLY A C 1
ATOM 1431 O O . GLY A 1 182 ? 12.032 -5.803 9.952 1.00 73.25 182 GLY A O 1
ATOM 1432 N N . GLN A 1 183 ? 11.500 -7.803 10.840 1.00 84.31 183 GLN A N 1
ATOM 1433 C CA . GLN A 1 183 ? 11.219 -8.454 9.555 1.00 84.31 183 GLN A CA 1
ATOM 1434 C C . GLN A 1 183 ? 9.728 -8.336 9.221 1.00 84.31 183 GLN A C 1
ATOM 1436 O O . GLN A 1 183 ? 8.897 -8.754 10.026 1.00 84.31 183 GLN A O 1
ATOM 1441 N N . PRO A 1 184 ? 9.369 -7.783 8.053 1.00 88.81 184 PRO A N 1
ATOM 1442 C CA . PRO A 1 184 ? 7.975 -7.624 7.677 1.00 88.81 184 PRO A CA 1
ATOM 1443 C C . PRO A 1 184 ? 7.337 -8.985 7.299 1.00 88.81 184 PRO A C 1
ATOM 1445 O O . PRO A 1 184 ? 8.019 -9.837 6.726 1.00 88.81 184 PRO A O 1
ATOM 1448 N N . PRO A 1 185 ? 6.045 -9.207 7.617 1.00 90.88 185 PRO A N 1
ATOM 1449 C CA . PRO A 1 185 ? 5.177 -8.279 8.326 1.00 90.88 185 PRO A CA 1
ATOM 1450 C C . PRO A 1 185 ? 5.449 -8.326 9.837 1.00 90.88 185 PRO A C 1
ATOM 1452 O O . PRO A 1 185 ? 5.503 -9.404 10.430 1.00 90.88 185 PRO A O 1
ATOM 1455 N N . TRP A 1 186 ? 5.578 -7.160 10.465 1.00 90.69 186 TRP A N 1
ATOM 1456 C CA . TRP A 1 186 ? 5.706 -7.029 11.920 1.00 90.69 186 TRP A CA 1
ATOM 1457 C C . TRP A 1 186 ? 4.638 -6.078 12.462 1.00 90.69 186 TRP A C 1
ATOM 1459 O O . TRP A 1 186 ? 4.041 -5.314 11.707 1.00 90.69 186 TRP A O 1
ATOM 1469 N N . ILE A 1 187 ? 4.369 -6.155 13.763 1.00 88.19 187 ILE A N 1
ATOM 1470 C CA . ILE A 1 187 ? 3.422 -5.284 14.468 1.00 88.19 187 ILE A CA 1
ATOM 1471 C C . ILE A 1 187 ? 4.186 -4.457 15.502 1.00 88.19 187 ILE A C 1
ATOM 1473 O O . ILE A 1 187 ? 5.151 -4.949 16.089 1.00 88.19 187 ILE A O 1
ATOM 1477 N N . SER A 1 188 ? 3.769 -3.216 15.732 1.00 74.69 188 SER A N 1
ATOM 1478 C CA . SER A 1 188 ? 4.204 -2.451 16.903 1.00 74.69 188 SER A CA 1
ATOM 1479 C C . SER A 1 188 ? 3.379 -2.855 18.130 1.00 74.69 188 SER A C 1
ATOM 1481 O O . SER A 1 188 ? 2.243 -3.306 17.993 1.00 74.69 188 SER A O 1
ATOM 1483 N N . GLY A 1 189 ? 3.940 -2.686 19.331 1.00 66.62 189 GLY A N 1
ATOM 1484 C CA . GLY A 1 189 ? 3.252 -2.959 20.602 1.00 66.62 189 GLY A CA 1
ATOM 1485 C C . GLY A 1 189 ? 2.263 -1.863 21.012 1.00 66.62 189 GLY A C 1
ATOM 1486 O O . GLY A 1 189 ? 2.370 -1.367 22.128 1.00 66.62 189 GLY A O 1
ATOM 1487 N N . MET A 1 190 ? 1.395 -1.435 20.087 1.00 61.16 190 MET A N 1
ATOM 1488 C CA . MET A 1 190 ? 0.319 -0.466 20.357 1.00 61.16 190 MET A CA 1
ATOM 1489 C C . MET A 1 190 ? -0.673 -0.984 21.393 1.00 61.16 190 MET A C 1
ATOM 1491 O O . MET A 1 190 ? -0.930 -2.209 21.393 1.00 61.16 190 MET A O 1
#

pLDDT: mean 92.71, std 13.37, range [39.56, 98.88]